Protein AF-A0A1M7N0W4-F1 (afdb_monomer)

Nearest PDB structures (foldseek):
  3rde-assembly1_A  TM=3.382E-01  e=4.937E-01  Sus scrofa
  1s31-assembly1_A  TM=4.747E-01  e=5.126E+00  Homo sapiens
  6cna-assembly1_D  TM=3.857E-01  e=3.798E+00  Rattus norvegicus
  3a5x-assembly1_A  TM=2.057E-01  e=3.172E+00  Salmonella enterica subsp. enterica serovar Typhimurium

Foldseek 3Di:
DDDPPCDPVNVVVVVVVVVVVVVVVVVVVVVVVVVVLCVVQEPDAQDKAFWFFQPDQLPPVCRPVVCPVGDGDDDVNWGKIKHWHHDPADPVCCVVVVPQDWGKMFTWTQDPVRDIDGQKIFTDGDDDDRQPFHAPQWWAWADDPQAIEIEHQDAGPVGMDGDDDPHSVRYDYHYDVDSSNSRNHRITTGDHD

Solvent-accessible surface area (backbone atoms only — not comparable to full-atom values): 10910 Å² total; per-residue (Å²): 137,85,81,79,82,78,46,71,68,57,52,52,52,50,51,52,51,52,51,51,48,52,53,52,52,50,48,52,51,51,49,51,48,52,53,48,53,48,58,76,49,36,85,54,66,58,35,74,41,77,28,27,35,42,90,53,57,61,40,76,86,42,46,72,74,68,38,64,85,44,56,69,27,55,62,97,82,23,44,35,32,40,31,32,56,64,61,99,64,52,73,67,51,41,73,75,67,62,69,73,63,60,47,37,37,33,38,27,32,39,45,96,86,69,46,78,45,50,46,29,40,37,35,35,76,66,72,86,55,96,79,38,67,54,76,76,49,42,38,9,38,36,83,51,98,81,35,36,37,38,27,30,54,60,84,38,80,81,43,74,46,73,31,91,47,101,53,46,94,27,61,41,85,41,84,33,95,45,64,60,60,18,52,38,21,52,23,29,38,70,68,79,125

Radius of gyration: 24.0 Å; Cα contacts (8 Å, |Δi|>4): 344; chains: 1; bounding box: 70×34×68 Å

Secondary structure (DSSP, 8-state):
-------HHHHHHHHHHHHHHHHHHHHHHHHHHHHHHHHHHSPPTT-EEE-EE-SSTT-TTTHHHHSTTPPBPEETTEEEEEEEPPPSS-HHHHHHH-----EEEEEEEE-TTS-EEEEEEEEE----STT---TT--EEEEE-SS-EEEEESS--BTBEEE-SSTTGGGEEEEE-SSHHHHTTSSEEE----

pLDDT: mean 79.03, std 14.13, range [37.09, 96.44]

Sequence (193 aa):
MQITKITVSQAVQFFKKNDLWAKITFTIIFLSYLSLCHSCFNPIEGGTFPIYENNYPGDVYGFRVKNKGAKQCELNGKRIFLERENQNESFWYDFFVDSRAYYVWHLQYQDDDNTRKNILTYRFAPRGGIGAVVQGTGIGIDEQKDSIVIIYNAEPLDGFTIEPSPFSNKIVLQKSALSRNVISAHCAMEWFN

Structure (mmCIF, N/CA/C/O backbone):
data_AF-A0A1M7N0W4-F1
#
_entry.id   AF-A0A1M7N0W4-F1
#
loop_
_atom_site.group_PDB
_atom_site.id
_atom_site.type_symbol
_atom_site.label_atom_id
_atom_site.label_alt_id
_atom_site.label_comp_id
_atom_site.label_asym_id
_atom_site.label_entity_id
_atom_site.label_seq_id
_atom_site.pdbx_PDB_ins_code
_atom_site.Cartn_x
_atom_site.Cartn_y
_atom_site.Cartn_z
_atom_site.occupancy
_atom_site.B_iso_or_equiv
_atom_site.auth_seq_id
_atom_site.auth_comp_id
_atom_site.auth_asym_id
_atom_site.auth_atom_id
_atom_site.pdbx_PDB_model_num
ATOM 1 N N . MET A 1 1 ? 53.131 18.800 -43.740 1.00 41.12 1 MET A N 1
ATOM 2 C CA . MET A 1 1 ? 51.690 18.610 -43.471 1.00 41.12 1 MET A CA 1
ATOM 3 C C . MET A 1 1 ? 51.251 17.339 -44.189 1.00 41.12 1 MET A C 1
ATOM 5 O O . MET A 1 1 ? 51.108 17.350 -45.403 1.00 41.12 1 MET A O 1
ATOM 9 N N . GLN A 1 2 ? 51.201 16.209 -43.482 1.00 37.09 2 GLN A N 1
ATOM 10 C CA . GLN A 1 2 ? 50.871 14.907 -44.071 1.00 37.09 2 GLN A CA 1
ATOM 11 C C . GLN A 1 2 ? 49.348 14.746 -44.057 1.00 37.09 2 GLN A C 1
ATOM 13 O O . GLN A 1 2 ? 48.752 14.611 -42.993 1.00 37.09 2 GLN A O 1
ATOM 18 N N . ILE A 1 3 ? 48.715 14.819 -45.229 1.00 46.78 3 ILE A N 1
ATOM 19 C CA . ILE A 1 3 ? 47.281 14.552 -45.376 1.00 46.78 3 ILE A CA 1
ATOM 20 C C . ILE A 1 3 ? 47.112 13.034 -45.377 1.00 46.78 3 ILE A C 1
ATOM 22 O O . ILE A 1 3 ? 47.470 12.355 -46.341 1.00 46.78 3 ILE A O 1
ATOM 26 N N . THR A 1 4 ? 46.621 12.484 -44.272 1.00 53.84 4 THR A N 1
ATOM 27 C CA . THR A 1 4 ? 46.327 11.057 -44.140 1.00 53.84 4 THR A CA 1
ATOM 28 C C . THR A 1 4 ? 45.180 10.714 -45.095 1.00 53.84 4 THR A C 1
ATOM 30 O O . THR A 1 4 ? 44.045 11.142 -44.892 1.00 53.84 4 THR A O 1
ATOM 33 N N . LYS A 1 5 ? 45.464 9.969 -46.174 1.00 54.56 5 LYS A N 1
ATOM 34 C CA . LYS A 1 5 ? 44.428 9.433 -47.071 1.00 54.56 5 LYS A CA 1
ATOM 35 C C . LYS A 1 5 ? 43.604 8.404 -46.299 1.00 54.56 5 LYS A C 1
ATOM 37 O O . LYS A 1 5 ? 44.029 7.262 -46.143 1.00 54.56 5 LYS A O 1
ATOM 42 N N . ILE A 1 6 ? 42.432 8.817 -45.822 1.00 58.94 6 ILE A N 1
ATOM 43 C CA . ILE A 1 6 ? 41.439 7.907 -45.251 1.00 58.94 6 ILE A CA 1
ATOM 44 C C . ILE A 1 6 ? 40.990 6.978 -46.380 1.00 58.94 6 ILE A C 1
ATOM 46 O O . ILE A 1 6 ? 40.421 7.416 -47.379 1.00 58.94 6 ILE A O 1
ATOM 50 N N . THR A 1 7 ? 41.296 5.692 -46.252 1.00 68.44 7 THR A N 1
ATOM 51 C CA . THR A 1 7 ? 40.843 4.686 -47.218 1.00 68.44 7 THR A CA 1
ATOM 52 C C . THR A 1 7 ? 39.341 4.447 -47.055 1.00 68.44 7 THR A C 1
ATOM 54 O O . THR A 1 7 ? 38.803 4.563 -45.955 1.00 68.44 7 THR A O 1
ATOM 57 N N . VAL A 1 8 ? 38.643 4.079 -48.135 1.00 65.44 8 VAL A N 1
ATOM 58 C CA . VAL A 1 8 ? 37.189 3.804 -48.114 1.00 65.44 8 VAL A CA 1
ATOM 59 C C . VAL A 1 8 ? 36.822 2.793 -47.015 1.00 65.44 8 VAL A C 1
ATOM 61 O O . VAL A 1 8 ? 35.819 2.959 -46.333 1.00 65.44 8 VAL A O 1
ATOM 64 N N . SER A 1 9 ? 37.688 1.805 -46.764 1.00 67.00 9 SER A N 1
ATOM 65 C CA . SER A 1 9 ? 37.567 0.843 -45.658 1.00 67.00 9 SER A CA 1
ATOM 66 C C . SER A 1 9 ? 37.533 1.507 -44.270 1.00 67.00 9 SER A C 1
ATOM 68 O O . SER A 1 9 ? 36.653 1.210 -43.461 1.00 67.00 9 SER A O 1
ATOM 70 N N . GLN A 1 10 ? 38.437 2.457 -44.007 1.00 66.50 10 GLN A N 1
ATOM 71 C CA . GLN A 1 10 ? 38.497 3.198 -42.742 1.00 66.50 10 GLN A CA 1
ATOM 72 C C . GLN A 1 10 ? 37.283 4.116 -42.563 1.00 66.50 10 GLN A C 1
ATOM 74 O O . GLN A 1 10 ? 36.730 4.189 -41.467 1.00 66.50 10 GLN A O 1
ATOM 79 N N . ALA A 1 11 ? 36.821 4.761 -43.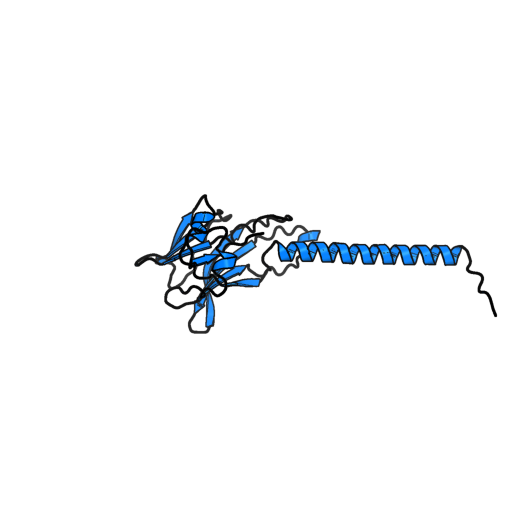639 1.00 60.06 11 ALA A N 1
ATOM 80 C CA . ALA A 1 11 ? 35.595 5.555 -43.616 1.00 60.06 11 ALA A CA 1
ATOM 81 C C . ALA A 1 11 ? 34.366 4.678 -43.312 1.00 60.06 11 ALA A C 1
ATOM 83 O O . ALA A 1 11 ? 33.580 5.006 -42.427 1.00 60.06 11 ALA A O 1
ATOM 84 N N . VAL A 1 12 ? 34.232 3.519 -43.968 1.00 59.94 12 VAL A N 1
ATOM 85 C CA . VAL A 1 12 ? 33.135 2.563 -43.729 1.00 59.94 12 VAL A CA 1
ATOM 86 C C . VAL A 1 12 ? 33.148 2.028 -42.292 1.00 59.94 12 VAL A C 1
ATOM 88 O O . VAL A 1 12 ? 32.091 1.944 -41.668 1.00 59.94 12 VAL A O 1
ATOM 91 N N . GLN A 1 13 ? 34.314 1.691 -41.732 1.00 67.00 13 GLN A N 1
ATOM 92 C CA . GLN A 1 13 ? 34.422 1.275 -40.327 1.00 67.00 13 GLN A CA 1
ATOM 93 C C . GLN A 1 13 ? 34.060 2.403 -39.353 1.00 67.00 13 GLN A C 1
ATOM 95 O O . GLN A 1 13 ? 33.373 2.153 -38.363 1.00 67.00 13 GLN A O 1
ATOM 100 N N . PHE A 1 14 ? 34.466 3.640 -39.645 1.00 65.50 14 PHE A N 1
ATOM 101 C CA . PHE A 1 14 ? 34.112 4.813 -38.848 1.00 65.50 14 PHE A CA 1
ATOM 102 C C . PHE A 1 14 ? 32.600 5.083 -38.860 1.00 65.50 14 PHE A C 1
ATOM 104 O O . PHE A 1 14 ? 32.004 5.240 -37.796 1.00 65.50 14 PHE A O 1
ATOM 111 N N . PHE A 1 15 ? 31.952 5.036 -40.030 1.00 59.50 15 PHE A N 1
ATOM 112 C CA . PHE A 1 15 ? 30.494 5.171 -40.137 1.00 59.50 15 PHE A CA 1
ATOM 113 C C . PHE A 1 15 ? 29.753 4.061 -39.388 1.00 59.50 15 PHE A C 1
ATOM 115 O O . PHE A 1 15 ? 28.823 4.357 -38.645 1.00 59.50 15 PHE A O 1
ATOM 122 N N . LYS A 1 16 ? 30.199 2.801 -39.498 1.00 73.56 16 LYS A N 1
ATOM 123 C CA . LYS A 1 16 ? 29.622 1.679 -38.736 1.00 73.56 16 LYS A CA 1
ATOM 124 C C . LYS A 1 16 ? 29.781 1.851 -37.225 1.00 73.56 16 LYS A C 1
ATOM 126 O O . LYS A 1 16 ? 28.860 1.538 -36.480 1.00 73.56 16 LYS A O 1
ATOM 131 N N . LYS A 1 17 ? 30.932 2.353 -36.765 1.00 76.75 17 LYS A N 1
ATOM 132 C CA . LYS A 1 17 ? 31.178 2.619 -35.342 1.00 76.75 17 LYS A CA 1
ATOM 133 C C . LYS A 1 17 ? 30.280 3.745 -34.827 1.00 76.75 17 LYS A C 1
ATOM 135 O O . LYS A 1 17 ? 29.697 3.598 -33.760 1.00 76.75 17 LYS A O 1
ATOM 140 N N . ASN A 1 18 ? 30.129 4.830 -35.585 1.00 78.00 18 ASN A N 1
ATOM 141 C CA . ASN A 1 18 ? 29.254 5.942 -35.207 1.00 78.00 18 ASN A CA 1
ATOM 142 C C . ASN A 1 18 ? 27.771 5.549 -35.230 1.00 78.00 18 ASN A C 1
ATOM 144 O O . ASN A 1 18 ? 27.039 5.937 -34.328 1.00 78.00 18 ASN A O 1
ATOM 148 N N . ASP A 1 19 ? 27.346 4.741 -36.204 1.00 84.00 19 ASP A N 1
ATOM 149 C CA . ASP A 1 19 ? 25.994 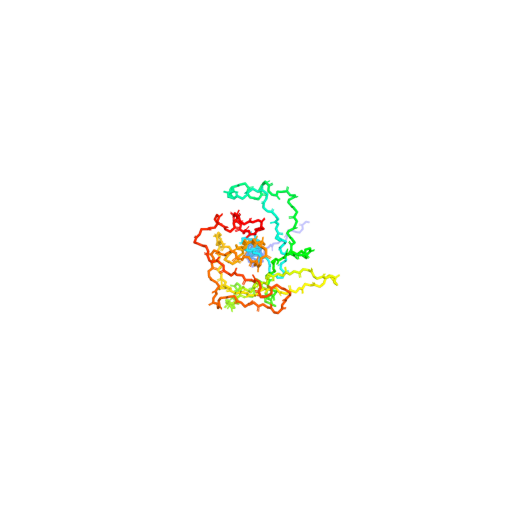4.169 -36.262 1.00 84.00 19 ASP A CA 1
ATOM 150 C C . ASP A 1 19 ? 25.719 3.237 -35.069 1.00 84.00 19 ASP A C 1
ATOM 152 O O . ASP A 1 19 ? 24.671 3.333 -34.433 1.00 84.00 19 ASP A O 1
ATOM 156 N N . LEU A 1 20 ? 26.686 2.391 -34.690 1.00 82.81 20 LEU A N 1
ATOM 157 C CA . LEU A 1 20 ? 26.585 1.553 -33.493 1.00 82.81 20 LEU A CA 1
ATOM 158 C C . LEU A 1 20 ? 26.436 2.399 -32.220 1.00 82.81 20 LEU A C 1
ATOM 160 O O . LEU A 1 20 ? 25.551 2.126 -31.412 1.00 82.81 20 LEU A O 1
ATOM 164 N N . TRP A 1 21 ? 27.258 3.438 -32.049 1.00 85.44 21 TRP A N 1
ATOM 165 C CA . TRP A 1 21 ? 27.147 4.339 -30.898 1.00 85.44 21 TRP A CA 1
ATOM 166 C C . TRP A 1 21 ? 25.822 5.096 -30.883 1.00 85.44 21 TRP A 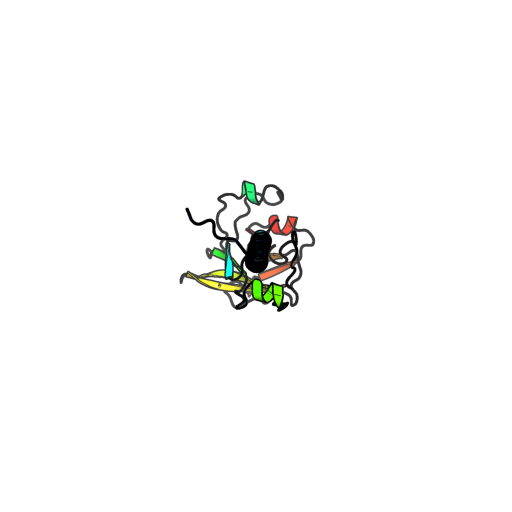C 1
ATOM 168 O O . TRP A 1 21 ? 25.188 5.154 -29.836 1.00 85.44 21 TRP A O 1
ATOM 178 N N . ALA A 1 22 ? 25.357 5.598 -32.028 1.00 86.44 22 ALA A N 1
ATOM 179 C CA . ALA A 1 22 ? 24.059 6.259 -32.132 1.00 86.44 22 ALA A CA 1
ATOM 180 C C . ALA A 1 22 ? 22.909 5.321 -31.726 1.00 86.44 22 ALA A C 1
ATOM 182 O O . ALA A 1 22 ? 22.034 5.719 -30.957 1.00 86.44 22 ALA A O 1
ATOM 183 N N . LYS A 1 23 ? 22.943 4.057 -32.167 1.00 89.12 23 LYS A N 1
ATOM 184 C CA . LYS A 1 23 ? 21.966 3.028 -31.776 1.00 89.12 23 LYS A CA 1
ATOM 185 C C . LYS A 1 23 ? 22.015 2.716 -30.285 1.00 89.12 23 LYS A C 1
ATOM 187 O O . LYS A 1 23 ? 20.962 2.643 -29.653 1.00 89.12 23 LYS A O 1
ATOM 192 N N . ILE A 1 24 ? 23.209 2.568 -29.710 1.00 89.88 24 ILE A N 1
ATOM 193 C CA . ILE A 1 24 ? 23.385 2.348 -28.267 1.00 89.88 24 ILE A CA 1
ATOM 194 C C . ILE A 1 24 ? 22.828 3.539 -27.483 1.00 89.88 24 ILE A C 1
ATOM 196 O O . ILE A 1 24 ? 22.021 3.346 -26.579 1.00 89.88 24 ILE A O 1
ATOM 200 N N . THR A 1 25 ? 23.192 4.769 -27.851 1.00 90.81 25 THR A N 1
ATOM 201 C CA . THR A 1 25 ? 22.706 5.985 -27.186 1.00 90.81 25 THR A CA 1
ATOM 202 C C . THR A 1 25 ? 21.190 6.108 -27.279 1.00 90.81 25 THR A C 1
ATOM 204 O O . THR A 1 25 ? 20.543 6.343 -26.261 1.00 90.81 25 THR A O 1
ATOM 207 N N . PHE A 1 26 ? 20.604 5.894 -28.460 1.00 92.19 26 PHE A N 1
ATOM 208 C CA . PHE A 1 26 ? 19.152 5.911 -28.629 1.00 92.19 26 PHE A CA 1
ATOM 209 C C . PHE A 1 26 ? 18.471 4.853 -27.756 1.00 92.19 26 PHE A C 1
ATOM 211 O O . PHE A 1 26 ? 17.488 5.151 -27.084 1.00 92.19 26 PHE A O 1
ATOM 218 N N . THR A 1 27 ? 19.034 3.644 -27.704 1.00 88.75 27 THR A N 1
ATOM 219 C CA . THR A 1 27 ? 18.523 2.557 -26.860 1.00 88.75 27 THR A CA 1
ATOM 220 C C . THR A 1 27 ? 18.572 2.942 -25.383 1.00 88.75 27 THR A C 1
ATOM 222 O O . THR A 1 27 ? 17.572 2.803 -24.691 1.00 88.75 27 THR A O 1
ATOM 225 N N . ILE A 1 28 ? 19.687 3.496 -24.896 1.00 89.62 28 ILE A N 1
ATOM 226 C CA . ILE A 1 28 ? 19.818 3.942 -23.500 1.00 89.62 28 ILE A CA 1
ATOM 227 C C . ILE A 1 28 ? 18.803 5.039 -23.171 1.00 89.62 28 ILE A C 1
ATOM 229 O O . ILE A 1 28 ? 18.177 4.977 -22.115 1.00 89.62 28 ILE A O 1
ATOM 233 N N . ILE A 1 29 ? 18.615 6.023 -24.056 1.00 90.44 29 ILE A N 1
ATOM 234 C CA . ILE A 1 29 ? 17.642 7.108 -23.856 1.00 90.44 29 ILE A CA 1
ATOM 235 C C . ILE A 1 29 ? 16.223 6.541 -23.815 1.00 90.44 29 ILE A C 1
ATOM 237 O O . ILE A 1 29 ? 15.458 6.870 -22.913 1.00 90.44 29 ILE A O 1
ATOM 241 N N . PHE A 1 30 ? 15.883 5.666 -24.760 1.00 87.56 30 PHE A N 1
ATOM 242 C CA . PHE A 1 30 ? 14.566 5.047 -24.837 1.00 87.56 30 PHE A CA 1
ATOM 243 C C . PHE A 1 30 ? 14.268 4.179 -23.609 1.00 87.56 30 PHE A C 1
ATOM 245 O O . PHE A 1 30 ? 13.210 4.313 -23.002 1.00 87.56 30 PHE A O 1
ATOM 252 N N . LEU A 1 31 ? 15.219 3.346 -23.186 1.00 86.06 31 LEU A N 1
ATOM 253 C CA . LEU A 1 31 ? 15.093 2.545 -21.971 1.00 86.06 31 LEU A CA 1
ATOM 254 C C . LEU A 1 31 ? 14.988 3.452 -20.728 1.00 86.06 31 LEU A C 1
ATOM 256 O O . LEU A 1 31 ? 14.072 3.308 -19.923 1.00 86.06 31 LEU A O 1
ATOM 260 N N . SER A 1 32 ? 15.840 4.467 -20.596 1.00 84.31 32 SER A N 1
ATOM 261 C CA . SER A 1 32 ? 15.735 5.437 -19.494 1.00 84.31 32 SER A CA 1
ATOM 262 C C . SER A 1 32 ? 14.362 6.117 -19.449 1.00 84.31 32 SER A C 1
ATOM 264 O O . SER A 1 32 ? 13.789 6.270 -18.374 1.00 84.31 32 SER A O 1
ATOM 266 N N . TYR A 1 33 ? 13.803 6.466 -20.611 1.00 84.50 33 TYR A N 1
ATOM 267 C CA . TYR A 1 33 ? 12.458 7.025 -20.726 1.00 84.50 33 TYR A CA 1
ATOM 268 C C . TYR A 1 33 ? 11.376 6.035 -20.277 1.00 84.50 33 TYR A C 1
ATOM 270 O O . TYR A 1 33 ? 10.503 6.411 -19.500 1.00 84.50 33 TYR A O 1
ATOM 278 N N . LEU A 1 34 ? 11.450 4.768 -20.695 1.00 78.81 34 LEU A N 1
ATOM 279 C CA . LEU A 1 34 ? 10.502 3.735 -20.262 1.00 78.81 34 LEU A CA 1
ATOM 280 C C . LEU A 1 34 ? 10.540 3.506 -18.747 1.00 78.81 34 LEU A C 1
ATOM 282 O O . LEU A 1 34 ? 9.485 3.428 -18.119 1.00 78.81 34 LEU A O 1
ATOM 286 N N . SER A 1 35 ? 11.737 3.450 -18.158 1.00 75.69 35 SER A N 1
ATOM 287 C CA . SER A 1 35 ? 11.915 3.332 -16.706 1.00 75.69 35 SER A CA 1
ATOM 288 C C . SER A 1 35 ? 11.341 4.547 -15.970 1.00 75.69 35 SER A C 1
ATOM 290 O O . SER A 1 35 ? 10.588 4.399 -15.005 1.00 75.69 35 SER A O 1
ATOM 292 N N . LEU A 1 36 ? 11.602 5.757 -16.481 1.00 76.00 36 LEU A N 1
ATOM 293 C CA . LEU A 1 36 ? 11.037 6.985 -15.929 1.00 76.00 36 LEU A CA 1
ATOM 294 C C . LEU A 1 36 ? 9.505 6.963 -15.979 1.00 76.00 36 LEU A C 1
ATOM 296 O O . LEU A 1 36 ? 8.868 7.160 -14.947 1.00 76.00 36 LEU A O 1
ATOM 300 N N . CYS A 1 37 ? 8.908 6.657 -17.134 1.00 72.62 37 CYS A N 1
ATOM 301 C CA . CYS A 1 37 ? 7.460 6.513 -17.262 1.00 72.62 37 CYS A CA 1
ATOM 302 C C . CYS A 1 37 ? 6.913 5.486 -16.266 1.00 72.62 37 CYS A C 1
ATOM 304 O O . CYS A 1 37 ? 5.946 5.775 -15.569 1.00 72.62 37 CYS A O 1
ATOM 306 N N . HIS A 1 38 ? 7.545 4.319 -16.136 1.00 70.00 38 HIS A N 1
ATOM 307 C CA . HIS A 1 38 ? 7.104 3.313 -15.177 1.00 70.00 38 HIS A CA 1
ATOM 308 C C . HIS A 1 38 ? 7.098 3.847 -13.736 1.00 70.00 38 HIS A C 1
ATOM 310 O O . HIS A 1 38 ? 6.091 3.695 -13.051 1.00 70.00 38 HIS A O 1
ATOM 316 N N . SER A 1 39 ? 8.166 4.527 -13.306 1.00 65.38 39 SER A N 1
ATOM 317 C CA . SER A 1 39 ? 8.280 5.096 -11.953 1.00 65.38 39 SER A CA 1
ATOM 318 C C . SER A 1 39 ? 7.324 6.263 -11.671 1.00 65.38 39 SER A C 1
ATOM 320 O O . SER A 1 39 ? 6.918 6.464 -10.530 1.00 65.38 39 SER A O 1
ATOM 322 N N . CYS A 1 40 ? 6.944 7.037 -12.692 1.00 65.88 40 CYS A N 1
ATOM 323 C CA . CYS A 1 40 ? 5.984 8.131 -12.540 1.00 65.88 40 CYS A CA 1
ATOM 324 C C . CYS A 1 40 ? 4.538 7.635 -12.420 1.00 65.88 40 CYS A C 1
ATOM 326 O O . CYS A 1 40 ? 3.739 8.269 -11.735 1.00 65.88 40 CYS A O 1
ATOM 328 N N . PHE A 1 41 ? 4.204 6.528 -13.087 1.00 62.56 41 PHE A N 1
ATOM 329 C CA . PHE A 1 41 ? 2.832 6.019 -13.171 1.00 62.56 41 PHE A CA 1
ATOM 330 C C . PHE A 1 41 ? 2.566 4.812 -12.264 1.00 62.56 41 PHE A C 1
ATOM 332 O O . PHE A 1 41 ? 1.413 4.424 -12.109 1.00 62.56 41 PHE A O 1
ATOM 339 N N . ASN A 1 42 ? 3.597 4.230 -11.641 1.00 64.88 42 ASN A N 1
ATOM 340 C CA . ASN A 1 42 ? 3.456 3.138 -10.681 1.00 64.88 42 ASN A CA 1
ATOM 341 C C . ASN A 1 42 ? 4.195 3.441 -9.372 1.00 64.88 42 ASN A C 1
ATOM 343 O O . ASN A 1 42 ? 5.257 4.060 -9.387 1.00 64.88 42 ASN A O 1
ATOM 347 N N . PRO A 1 43 ? 3.681 2.975 -8.225 1.00 67.94 43 PRO A N 1
ATOM 348 C CA . PRO A 1 43 ? 4.353 3.127 -6.949 1.00 67.94 43 PRO A CA 1
ATOM 349 C C . PRO A 1 43 ? 5.574 2.221 -6.943 1.00 67.94 43 PRO A C 1
ATOM 351 O O . PRO A 1 43 ? 5.507 1.070 -7.378 1.00 67.94 43 PRO A O 1
ATOM 354 N N . ILE A 1 44 ? 6.680 2.744 -6.438 1.00 68.81 44 ILE A N 1
ATOM 355 C CA . ILE A 1 44 ? 7.956 2.035 -6.400 1.00 68.81 44 ILE A CA 1
ATOM 356 C C . ILE A 1 44 ? 7.856 0.861 -5.413 1.00 68.81 44 ILE A C 1
ATOM 358 O O . ILE A 1 44 ? 7.245 0.984 -4.351 1.00 68.81 44 ILE A O 1
ATOM 362 N N . GLU A 1 45 ? 8.440 -0.276 -5.774 1.00 70.50 45 GLU A N 1
ATOM 363 C CA . GLU A 1 45 ? 8.598 -1.438 -4.890 1.00 70.50 45 GLU A CA 1
ATOM 364 C C . GLU A 1 45 ? 9.425 -1.107 -3.652 1.00 70.50 45 GLU A C 1
ATOM 366 O O . GLU A 1 45 ? 10.354 -0.300 -3.709 1.00 70.50 45 GLU A O 1
ATOM 371 N N . GLY A 1 46 ? 9.045 -1.676 -2.506 1.00 72.94 46 GLY A N 1
ATOM 372 C CA . GLY A 1 46 ? 9.580 -1.270 -1.202 1.00 72.94 46 GLY A CA 1
ATOM 373 C C . GLY A 1 46 ? 9.206 0.166 -0.811 1.00 72.94 46 GLY A C 1
ATOM 374 O O . GLY A 1 46 ? 9.677 0.690 0.200 1.00 72.94 46 GLY A O 1
ATOM 375 N N . GLY A 1 47 ? 8.374 0.838 -1.613 1.00 76.31 47 GLY A N 1
ATOM 376 C CA . GLY A 1 47 ? 7.871 2.169 -1.338 1.00 76.31 47 GLY A CA 1
ATOM 377 C C . GLY A 1 47 ? 6.898 2.139 -0.170 1.00 76.31 47 GLY A C 1
ATOM 378 O O . GLY A 1 47 ? 5.953 1.352 -0.142 1.00 76.31 47 GLY A O 1
ATOM 379 N N . THR A 1 48 ? 7.118 3.036 0.788 1.00 82.06 48 THR A N 1
ATOM 380 C CA . THR A 1 48 ? 6.181 3.282 1.883 1.00 82.06 48 THR A CA 1
ATOM 381 C C . THR A 1 48 ? 5.470 4.603 1.669 1.00 82.06 48 THR A C 1
ATOM 383 O O . THR A 1 48 ? 6.103 5.641 1.469 1.00 82.06 48 THR A O 1
ATOM 386 N N . PHE A 1 49 ? 4.153 4.574 1.797 1.00 86.62 49 PHE A N 1
ATOM 387 C CA . PHE A 1 49 ? 3.282 5.706 1.560 1.00 86.62 49 PHE A CA 1
ATOM 388 C C . PHE A 1 49 ? 2.472 5.996 2.827 1.00 86.62 49 PHE A C 1
ATOM 390 O O . PHE A 1 49 ? 1.654 5.173 3.238 1.00 86.62 49 PHE A O 1
ATOM 397 N N . PRO A 1 50 ? 2.706 7.133 3.500 1.00 87.25 50 PRO A N 1
ATOM 398 C CA . PRO A 1 50 ? 1.887 7.535 4.635 1.00 87.25 50 PRO A CA 1
ATOM 399 C C . PRO A 1 50 ? 0.426 7.734 4.214 1.00 87.25 50 PRO A C 1
ATOM 401 O O . PRO A 1 50 ? 0.158 8.304 3.155 1.00 87.25 50 PRO A O 1
ATOM 404 N N . ILE A 1 51 ? -0.510 7.306 5.062 1.00 88.56 51 ILE A N 1
ATOM 405 C CA . ILE A 1 51 ? -1.937 7.599 4.888 1.00 88.56 51 ILE A CA 1
ATOM 406 C C . ILE A 1 51 ? -2.253 8.868 5.672 1.00 88.56 51 ILE A C 1
ATOM 408 O O . ILE A 1 51 ? -1.869 8.986 6.836 1.00 88.56 51 ILE A O 1
ATOM 412 N N . TYR A 1 52 ? -2.927 9.824 5.042 1.00 87.31 52 TYR A N 1
ATOM 413 C CA . TYR A 1 52 ? -3.174 11.141 5.623 1.00 87.31 52 TYR A CA 1
ATOM 414 C C . TYR A 1 52 ? -4.640 11.336 5.991 1.00 87.31 52 TYR A C 1
ATOM 416 O O . TYR A 1 52 ? -5.536 10.758 5.369 1.00 87.31 52 TYR A O 1
ATOM 424 N N . GLU A 1 53 ? -4.858 12.188 6.991 1.00 88.25 53 GLU A N 1
ATOM 425 C CA . GLU A 1 53 ? -6.181 12.685 7.339 1.00 88.25 53 GLU A CA 1
ATOM 426 C C . GLU A 1 53 ? -6.750 13.474 6.163 1.00 88.25 53 GLU A C 1
ATOM 428 O O . GLU A 1 53 ? -6.070 14.251 5.484 1.00 88.25 53 GLU A O 1
ATOM 433 N N . ASN A 1 54 ? -8.030 13.264 5.925 1.00 82.81 54 ASN A N 1
ATOM 434 C CA . ASN A 1 54 ? -8.774 13.903 4.878 1.00 82.81 54 ASN A CA 1
ATOM 435 C C . ASN A 1 54 ? -9.600 15.043 5.461 1.00 82.81 54 ASN A C 1
ATOM 437 O O . ASN A 1 54 ? -10.714 14.857 5.950 1.00 82.81 54 ASN A O 1
ATOM 441 N N . ASN A 1 55 ? -9.059 16.251 5.361 1.00 73.56 55 ASN A N 1
ATOM 442 C CA . ASN A 1 55 ? -9.707 17.442 5.899 1.00 73.56 55 ASN A CA 1
ATOM 443 C C . ASN A 1 55 ? -10.879 17.934 5.028 1.00 73.56 55 ASN A C 1
ATOM 445 O O . ASN A 1 55 ? -11.578 18.869 5.414 1.00 73.56 55 ASN A O 1
ATOM 449 N N . TYR A 1 56 ? -11.095 17.322 3.856 1.00 73.56 56 TYR A N 1
ATOM 450 C CA . TYR A 1 56 ? -12.105 17.727 2.875 1.00 73.56 56 TYR A CA 1
ATOM 451 C C . TYR A 1 56 ? -12.820 16.506 2.263 1.00 73.56 56 TYR A C 1
ATOM 453 O O . TYR A 1 56 ? -12.684 16.245 1.062 1.00 73.56 56 TYR A O 1
ATOM 461 N N . PRO A 1 57 ? -13.587 15.741 3.064 1.00 67.94 57 PRO A N 1
ATOM 462 C CA . PRO A 1 57 ? -14.250 14.530 2.592 1.00 67.94 57 PRO A CA 1
ATOM 463 C C . PRO A 1 57 ? -15.222 14.832 1.443 1.00 67.94 57 PRO A C 1
ATOM 465 O O . PRO A 1 57 ? -16.063 15.727 1.531 1.00 67.94 57 PRO A O 1
ATOM 468 N N . GLY A 1 58 ? -15.103 14.073 0.349 1.00 60.25 58 GLY A N 1
ATOM 469 C CA . GLY A 1 58 ? -15.968 14.189 -0.832 1.00 60.25 58 GLY A CA 1
ATOM 470 C C . GLY A 1 58 ? -15.499 15.177 -1.910 1.00 60.25 58 GLY A C 1
ATOM 471 O O . GLY A 1 58 ? -16.096 15.205 -2.988 1.00 60.25 58 GLY A O 1
ATOM 472 N N . ASP A 1 59 ? -14.422 15.940 -1.683 1.00 65.31 59 ASP A N 1
ATOM 473 C CA . ASP A 1 59 ? -13.815 16.800 -2.708 1.00 65.31 59 ASP A CA 1
ATOM 474 C C . ASP A 1 59 ? -12.692 16.072 -3.469 1.00 65.31 59 ASP A C 1
ATOM 476 O O . ASP A 1 59 ? -11.507 16.158 -3.136 1.00 65.31 59 ASP A O 1
ATOM 480 N N . VAL A 1 60 ? -13.088 15.364 -4.531 1.00 59.31 60 VAL A N 1
ATOM 481 C CA . VAL A 1 60 ? -12.203 14.532 -5.369 1.00 59.31 60 VAL A CA 1
ATOM 482 C C . VAL A 1 60 ? -11.072 15.323 -6.021 1.00 59.31 60 VAL A C 1
ATOM 484 O O . VAL A 1 60 ? -9.941 14.851 -6.089 1.00 59.31 60 VAL A O 1
ATOM 487 N N . TYR A 1 61 ? -11.357 16.543 -6.474 1.00 57.38 61 TYR A N 1
ATOM 488 C CA . TYR A 1 61 ? -10.373 17.389 -7.154 1.00 57.38 61 TYR A CA 1
ATOM 489 C C . TYR A 1 61 ? -9.492 18.153 -6.160 1.00 57.38 61 TYR A C 1
ATOM 491 O O . TYR A 1 61 ? -8.357 18.518 -6.473 1.00 57.38 61 TYR A O 1
ATOM 499 N N . GLY A 1 62 ? -10.003 18.381 -4.949 1.00 56.03 62 GLY A N 1
ATOM 500 C CA . GLY A 1 62 ? -9.300 19.042 -3.864 1.00 56.03 62 GLY A CA 1
ATOM 501 C C . GLY A 1 62 ? -8.387 18.131 -3.053 1.00 56.03 62 GLY A C 1
ATOM 502 O O . GLY A 1 62 ? -7.444 18.655 -2.472 1.00 56.03 62 GLY A O 1
ATOM 503 N N . PHE A 1 63 ? -8.604 16.811 -3.023 1.00 62.00 63 PHE A N 1
ATOM 504 C CA . PHE A 1 63 ? -7.929 15.902 -2.086 1.00 62.00 63 PHE A CA 1
ATOM 505 C C . PHE A 1 63 ? -6.411 16.137 -1.991 1.00 62.00 63 PHE A C 1
ATOM 507 O O . PHE A 1 63 ? -5.901 16.435 -0.917 1.00 62.00 63 PHE A O 1
ATOM 514 N N . ARG A 1 64 ? -5.675 16.123 -3.110 1.00 60.97 64 ARG A N 1
ATOM 515 C CA . ARG A 1 64 ? -4.205 16.272 -3.091 1.00 60.97 64 ARG A CA 1
ATOM 516 C C . ARG A 1 64 ? -3.732 17.710 -2.851 1.00 60.97 64 ARG A C 1
ATOM 518 O O . ARG A 1 64 ? -2.741 17.9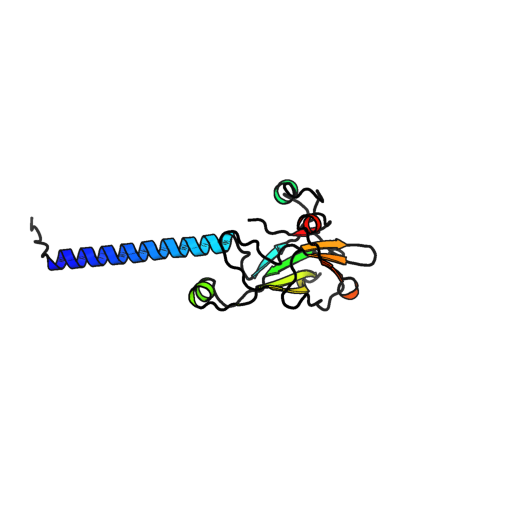34 -2.162 1.00 60.97 64 ARG A O 1
ATOM 525 N N . VAL A 1 65 ? -4.417 18.686 -3.446 1.00 63.97 65 VAL A N 1
ATOM 526 C CA . VAL A 1 65 ? -4.019 20.104 -3.391 1.00 63.97 65 VAL A CA 1
ATOM 527 C C . VAL A 1 65 ? -4.371 20.719 -2.034 1.00 63.97 65 VAL A C 1
ATOM 529 O O . VAL A 1 65 ? -3.604 21.521 -1.505 1.00 63.97 65 VAL A O 1
ATOM 532 N N . LYS A 1 66 ? -5.506 20.316 -1.455 1.00 61.22 66 LYS A N 1
ATOM 533 C CA . LYS A 1 66 ? -6.052 20.837 -0.198 1.00 61.22 66 LYS A CA 1
ATOM 534 C C . LYS A 1 66 ? -5.606 20.050 1.035 1.00 61.22 66 LYS A C 1
ATOM 536 O O . LYS A 1 66 ? -5.500 20.663 2.089 1.00 61.22 66 LYS A O 1
ATOM 541 N N . ASN A 1 67 ? -5.251 18.762 0.919 1.00 65.25 67 ASN A N 1
ATOM 542 C CA . ASN A 1 67 ? -4.584 18.024 2.009 1.00 65.25 67 ASN A CA 1
ATOM 543 C C . ASN A 1 67 ? -3.060 18.230 2.030 1.00 65.25 67 ASN A C 1
ATOM 545 O O . ASN A 1 67 ? -2.327 17.474 2.669 1.00 65.25 67 ASN A O 1
ATOM 549 N N . LYS A 1 68 ? -2.543 19.269 1.362 1.00 67.06 68 LYS A N 1
ATOM 550 C CA . LYS A 1 68 ? -1.132 19.636 1.487 1.00 67.06 68 LYS A CA 1
ATOM 551 C C . LYS A 1 68 ? -0.850 20.063 2.932 1.00 67.06 68 LYS A C 1
ATOM 553 O O . LYS A 1 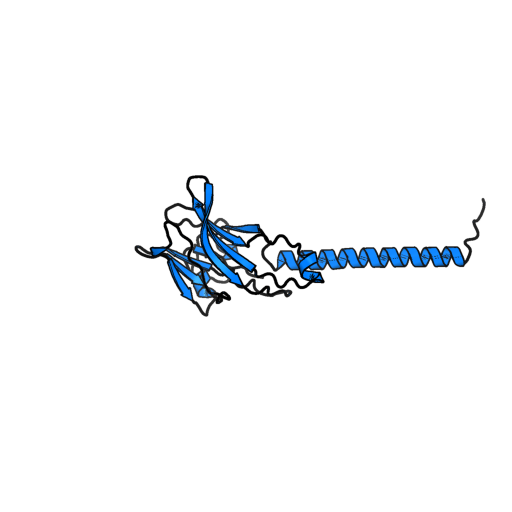68 ? -1.356 21.083 3.386 1.00 67.06 68 LYS A O 1
ATOM 558 N N . GLY A 1 69 ? -0.033 19.280 3.637 1.00 69.12 69 GLY A N 1
ATOM 559 C CA . GLY A 1 69 ? 0.247 19.485 5.063 1.00 69.12 69 GLY A CA 1
ATOM 560 C C . GLY A 1 69 ? -0.765 18.830 6.009 1.00 69.12 69 GLY A C 1
ATOM 561 O O . GLY A 1 69 ? -0.742 19.134 7.198 1.00 69.12 69 GLY A O 1
ATOM 562 N N . ALA A 1 70 ? -1.636 17.947 5.508 1.00 79.88 70 ALA A N 1
ATOM 563 C CA . ALA A 1 70 ? -2.494 17.137 6.363 1.00 79.88 70 ALA A CA 1
ATOM 564 C C . ALA A 1 70 ? -1.664 16.280 7.327 1.00 79.88 70 ALA A C 1
ATOM 566 O O . ALA A 1 70 ? -0.562 15.822 7.000 1.00 79.88 70 ALA A O 1
ATOM 567 N N . LYS A 1 71 ? -2.208 16.068 8.528 1.00 87.44 71 LYS A N 1
ATOM 568 C CA . LYS A 1 71 ? -1.593 15.194 9.519 1.00 87.44 71 LYS A CA 1
ATOM 569 C C . LYS A 1 71 ? -1.630 13.757 8.997 1.00 87.44 71 LYS A C 1
ATOM 571 O O . LYS A 1 71 ? -2.569 13.348 8.315 1.00 87.44 71 LYS A O 1
ATOM 576 N N . GLN A 1 72 ? -0.578 12.998 9.284 1.00 89.38 72 GLN A N 1
ATOM 577 C CA . GLN A 1 72 ? -0.606 11.563 9.039 1.00 89.38 72 GLN A CA 1
ATOM 578 C C . GLN A 1 72 ? -1.646 10.916 9.957 1.00 89.38 72 GLN A C 1
ATOM 580 O O . GLN A 1 72 ? -1.689 11.223 11.148 1.00 89.38 72 GLN A O 1
ATOM 585 N N . CYS A 1 73 ? -2.446 10.012 9.401 1.00 91.25 73 CYS A N 1
ATOM 586 C CA . CYS A 1 73 ? -3.444 9.280 10.155 1.00 91.25 73 CYS A CA 1
ATOM 587 C C . CYS A 1 73 ? -2.827 8.349 11.188 1.00 91.25 73 CYS A C 1
ATOM 589 O O . CYS A 1 73 ? -1.776 7.733 10.974 1.00 91.25 73 CYS A O 1
ATOM 591 N N . GLU A 1 74 ? -3.547 8.219 12.294 1.00 93.06 74 GLU A N 1
ATOM 592 C CA . GLU A 1 74 ? -3.197 7.387 13.432 1.00 93.06 74 GLU A CA 1
ATOM 593 C C . GLU A 1 74 ? -4.419 6.547 13.828 1.00 93.06 74 GLU A C 1
ATOM 595 O O . GLU A 1 74 ? -5.521 7.077 13.915 1.00 93.06 74 GLU A O 1
ATOM 600 N N . LEU A 1 75 ? -4.226 5.253 14.091 1.00 91.06 75 LEU A N 1
ATOM 601 C CA . LEU A 1 75 ? -5.222 4.387 14.737 1.00 91.06 75 LEU A CA 1
ATOM 602 C C . LEU A 1 75 ? -4.763 4.118 16.161 1.00 91.06 75 LEU A C 1
ATOM 604 O O . LEU A 1 75 ? -3.676 3.573 16.361 1.00 91.06 75 LEU A O 1
ATOM 608 N N . ASN A 1 76 ? -5.560 4.505 17.159 1.00 88.62 76 ASN A N 1
ATOM 609 C CA . ASN A 1 76 ? -5.148 4.468 18.570 1.00 88.62 76 ASN A CA 1
ATOM 610 C C . ASN A 1 76 ? -3.742 5.072 18.802 1.00 88.62 76 ASN A C 1
ATOM 612 O O . ASN A 1 76 ? -2.920 4.500 19.517 1.00 88.62 76 ASN A O 1
ATOM 616 N N . GLY A 1 77 ? -3.440 6.201 18.149 1.00 89.00 77 GLY A N 1
ATOM 617 C CA . GLY A 1 77 ? -2.141 6.884 18.242 1.00 89.00 77 GLY A CA 1
ATOM 618 C C . GLY A 1 77 ? -1.000 6.254 17.430 1.00 89.00 77 GLY A C 1
ATOM 619 O O . GLY A 1 77 ? 0.110 6.781 17.442 1.00 89.00 77 GLY A O 1
ATOM 620 N N . LYS A 1 78 ? -1.244 5.156 16.700 1.00 93.25 78 LYS A N 1
ATOM 621 C CA . LYS A 1 78 ? -0.238 4.472 15.873 1.00 93.25 78 LYS A CA 1
ATOM 622 C C . LYS A 1 78 ? -0.353 4.904 14.418 1.00 93.25 78 LYS A C 1
ATOM 624 O O . LYS A 1 78 ? -1.399 4.730 13.796 1.00 93.25 78 LYS A O 1
ATOM 629 N N . ARG A 1 79 ? 0.727 5.463 13.869 1.00 94.62 79 ARG A N 1
ATOM 630 C CA . 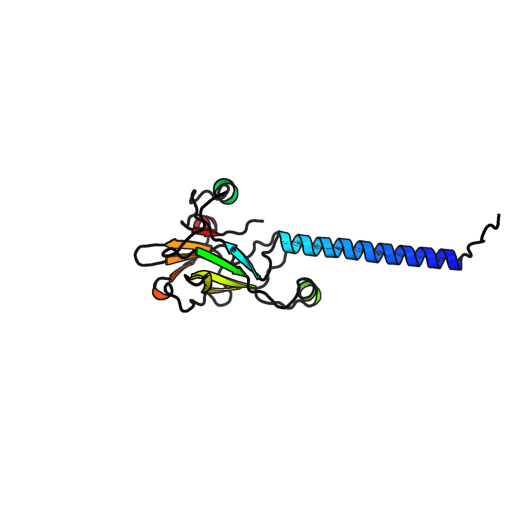ARG A 1 79 ? 0.768 5.995 12.496 1.00 94.62 79 ARG A CA 1
ATOM 631 C C . ARG A 1 79 ? 0.553 4.902 11.463 1.00 94.62 79 ARG A C 1
ATOM 633 O O . ARG A 1 79 ? 1.159 3.840 11.580 1.00 94.62 79 ARG A O 1
ATOM 640 N N . ILE A 1 80 ? -0.242 5.192 10.437 1.00 94.31 80 ILE A N 1
ATOM 641 C CA . ILE A 1 80 ? -0.613 4.219 9.404 1.00 94.31 80 ILE A CA 1
ATOM 642 C C . ILE A 1 80 ? 0.140 4.481 8.101 1.00 94.31 80 ILE A C 1
ATOM 644 O O . ILE A 1 80 ? 0.338 5.631 7.688 1.00 94.31 80 ILE A O 1
ATOM 648 N N . PHE A 1 81 ? 0.521 3.400 7.433 1.00 92.69 81 PHE A N 1
ATOM 649 C CA . PHE A 1 81 ? 1.234 3.407 6.166 1.00 92.69 81 PHE A CA 1
ATOM 650 C C . PHE A 1 81 ? 0.662 2.351 5.233 1.00 92.69 81 PHE A C 1
ATOM 652 O O . PHE A 1 81 ? 0.157 1.324 5.678 1.00 92.69 81 PHE A O 1
ATOM 659 N N . LEU A 1 82 ? 0.807 2.585 3.939 1.00 91.75 82 LEU A N 1
ATOM 660 C CA . LEU A 1 82 ? 0.654 1.570 2.919 1.00 91.75 82 LEU A CA 1
ATOM 661 C C . LEU A 1 82 ? 2.028 1.278 2.314 1.00 91.75 82 LEU A C 1
ATOM 663 O O . LEU A 1 82 ? 2.722 2.196 1.882 1.00 91.75 82 LEU A O 1
ATOM 667 N N . GLU A 1 83 ? 2.431 0.018 2.284 1.00 91.00 83 GLU A N 1
ATOM 668 C CA . GLU A 1 83 ? 3.695 -0.422 1.697 1.00 91.00 83 GLU A CA 1
ATOM 669 C C . GLU A 1 83 ? 3.432 -1.347 0.510 1.00 91.00 83 GLU A C 1
ATOM 671 O O . GLU A 1 83 ? 2.604 -2.253 0.610 1.00 91.00 83 GLU A O 1
ATOM 676 N N . ARG A 1 84 ? 4.149 -1.137 -0.601 1.00 86.44 84 ARG A N 1
ATOM 677 C CA . ARG A 1 84 ? 4.267 -2.140 -1.668 1.00 86.44 84 ARG A CA 1
ATOM 678 C C . ARG A 1 84 ? 5.455 -3.037 -1.343 1.00 86.44 84 ARG A C 1
ATOM 680 O O . ARG A 1 84 ? 6.566 -2.521 -1.228 1.00 86.44 84 ARG A O 1
ATOM 687 N N . GLU A 1 85 ? 5.231 -4.346 -1.238 1.00 86.69 85 GLU A N 1
ATOM 688 C CA . GLU A 1 85 ? 6.294 -5.321 -0.974 1.00 86.69 85 GLU A CA 1
ATOM 689 C C . GLU A 1 85 ? 7.432 -5.156 -1.989 1.00 86.69 85 GLU A C 1
ATOM 691 O O . GLU A 1 85 ? 7.203 -4.914 -3.181 1.00 86.69 85 GLU A O 1
ATOM 696 N N . ASN A 1 86 ? 8.670 -5.241 -1.503 1.00 81.00 86 ASN A N 1
ATOM 697 C CA . ASN A 1 86 ? 9.833 -5.214 -2.372 1.00 81.00 86 ASN A CA 1
ATOM 698 C C . ASN A 1 86 ? 9.911 -6.531 -3.146 1.00 81.00 86 ASN A C 1
ATOM 700 O O . ASN A 1 86 ? 10.058 -7.596 -2.543 1.00 81.00 86 ASN A O 1
ATOM 704 N N . GLN A 1 87 ? 9.831 -6.462 -4.470 1.00 72.69 87 GLN A N 1
ATOM 705 C CA . GLN A 1 87 ? 10.107 -7.619 -5.301 1.00 72.69 87 GLN A CA 1
ATOM 706 C C . GLN A 1 87 ? 11.616 -7.638 -5.548 1.00 72.69 87 GLN A C 1
ATOM 708 O O . GLN A 1 87 ? 12.228 -6.641 -5.912 1.00 72.69 87 GLN A O 1
ATOM 713 N N . ASN A 1 88 ? 12.262 -8.783 -5.328 1.00 66.81 88 ASN A N 1
ATOM 714 C CA . ASN A 1 88 ? 13.710 -8.913 -5.547 1.00 66.81 88 ASN A CA 1
ATOM 715 C C . ASN A 1 88 ? 14.111 -8.789 -7.034 1.00 66.81 88 ASN A C 1
ATOM 717 O O . ASN A 1 88 ? 15.288 -8.925 -7.375 1.00 66.81 88 ASN A O 1
ATOM 721 N N . GLU A 1 89 ? 13.145 -8.564 -7.921 1.00 66.06 89 GLU A N 1
ATOM 722 C CA . GLU A 1 89 ? 13.307 -8.489 -9.362 1.00 66.06 89 GLU A CA 1
ATOM 723 C C . GLU A 1 89 ? 13.269 -7.022 -9.803 1.00 66.06 89 GLU A C 1
ATOM 725 O O . GLU A 1 89 ? 12.410 -6.247 -9.412 1.00 66.06 89 GLU A O 1
ATOM 730 N N . SER A 1 90 ? 14.253 -6.590 -10.596 1.00 67.69 90 SER A N 1
ATOM 731 C CA . SER A 1 90 ? 14.276 -5.204 -11.085 1.00 67.69 90 SER A CA 1
ATOM 732 C C . SER A 1 90 ? 13.204 -4.971 -12.155 1.00 67.69 90 SER A C 1
ATOM 734 O O . SER A 1 90 ? 12.956 -5.874 -12.950 1.00 67.69 90 SER A O 1
ATOM 736 N N . PHE A 1 91 ? 12.726 -3.729 -12.318 1.00 68.25 91 PHE A N 1
ATOM 737 C CA . PHE A 1 91 ? 11.867 -3.328 -13.451 1.00 68.25 91 PHE A CA 1
ATOM 738 C C . PHE A 1 91 ? 12.338 -3.885 -14.807 1.00 68.25 91 PHE A C 1
ATOM 740 O O . PHE A 1 91 ? 11.527 -4.297 -15.629 1.00 68.25 91 PHE A O 1
ATOM 747 N N . TRP A 1 92 ? 13.653 -3.908 -15.056 1.00 71.19 92 TRP A N 1
ATOM 748 C CA . TRP A 1 92 ? 14.205 -4.430 -16.307 1.00 71.19 92 TRP A CA 1
ATOM 749 C C . TRP A 1 92 ? 13.996 -5.928 -16.477 1.00 71.19 92 TRP A C 1
ATOM 751 O O . TRP A 1 92 ? 13.749 -6.387 -17.588 1.00 71.19 92 TRP A O 1
ATOM 761 N N . TYR A 1 93 ? 14.092 -6.675 -15.384 1.00 70.12 93 TYR A N 1
ATOM 762 C CA . TYR A 1 93 ? 13.805 -8.098 -15.384 1.00 70.12 93 TYR A CA 1
ATOM 763 C C . TYR A 1 93 ? 12.333 -8.325 -15.733 1.00 70.12 93 TYR A C 1
ATOM 765 O O . TYR A 1 93 ? 12.053 -9.000 -16.718 1.00 70.12 93 TYR A O 1
ATOM 773 N N . ASP A 1 94 ? 11.409 -7.647 -15.056 1.00 66.00 94 ASP A N 1
ATOM 774 C CA . ASP A 1 94 ? 9.976 -7.748 -15.348 1.00 66.00 94 ASP A CA 1
ATOM 775 C C . ASP A 1 94 ? 9.632 -7.334 -16.780 1.00 66.00 94 ASP A C 1
ATOM 777 O O . ASP A 1 94 ? 8.869 -8.014 -17.464 1.00 66.00 94 ASP A O 1
ATOM 781 N N . PHE A 1 95 ? 10.229 -6.242 -17.265 1.00 69.06 95 PHE A N 1
ATOM 782 C CA . PHE A 1 95 ? 9.967 -5.708 -18.599 1.00 69.06 95 PHE A CA 1
ATOM 783 C C . PHE A 1 95 ? 10.400 -6.665 -19.719 1.00 69.06 95 PHE A C 1
ATOM 785 O O . PHE A 1 95 ? 9.726 -6.748 -20.745 1.00 69.06 95 PHE A O 1
ATOM 792 N N . PHE A 1 96 ? 11.521 -7.373 -19.550 1.00 69.25 96 PHE A N 1
ATOM 793 C CA . PHE A 1 96 ? 12.047 -8.283 -20.573 1.00 69.25 96 PHE A CA 1
ATOM 794 C C . PHE A 1 96 ? 11.609 -9.741 -20.395 1.00 69.25 96 PHE A C 1
ATOM 796 O O . PHE A 1 96 ? 11.557 -10.470 -21.385 1.00 69.25 96 PHE A O 1
ATOM 803 N N . VAL A 1 97 ? 11.328 -10.173 -19.166 1.00 66.38 97 VAL A N 1
ATOM 804 C CA . VAL A 1 97 ? 11.065 -11.580 -18.820 1.00 66.38 97 VAL A CA 1
ATOM 805 C C . VAL A 1 97 ? 9.571 -11.850 -18.588 1.00 66.38 97 VAL A C 1
ATOM 807 O O . VAL A 1 97 ? 9.164 -13.002 -18.690 1.00 66.38 97 VAL A O 1
ATOM 810 N N . ASP A 1 98 ? 8.742 -10.818 -18.363 1.00 62.34 98 ASP A N 1
ATOM 811 C CA . ASP A 1 98 ? 7.323 -10.942 -17.972 1.00 62.34 98 ASP A CA 1
ATOM 812 C C . ASP A 1 98 ? 7.160 -11.881 -16.765 1.00 62.34 98 ASP A C 1
ATOM 814 O O . ASP A 1 98 ? 6.510 -12.924 -16.838 1.00 62.34 98 ASP A O 1
ATOM 818 N N . SER A 1 99 ? 7.785 -11.522 -15.638 1.00 60.41 99 SER A N 1
ATOM 819 C CA . SER A 1 99 ? 7.738 -12.298 -14.387 1.00 60.41 99 SER A CA 1
ATOM 820 C C . SER A 1 99 ? 6.316 -12.485 -13.840 1.00 60.41 99 SER A C 1
ATOM 822 O O . SER A 1 99 ? 6.062 -13.402 -13.057 1.00 60.41 99 SER A O 1
ATOM 824 N N . ARG A 1 100 ? 5.365 -11.633 -14.261 1.00 64.75 100 ARG A N 1
ATOM 825 C CA . ARG A 1 100 ? 3.977 -11.567 -13.769 1.00 64.75 100 ARG A CA 1
ATOM 826 C C . ARG A 1 100 ? 3.874 -11.514 -12.243 1.00 64.75 100 ARG A C 1
ATOM 828 O O . ARG A 1 100 ? 2.847 -11.916 -11.688 1.00 64.75 100 ARG A O 1
ATOM 835 N N . ALA A 1 101 ? 4.907 -11.017 -11.565 1.00 74.56 101 ALA A N 1
ATOM 836 C CA . ALA A 1 101 ? 4.934 -10.949 -10.117 1.00 74.56 101 ALA A CA 1
ATOM 837 C C . ALA A 1 101 ? 3.774 -10.081 -9.597 1.00 74.56 101 ALA A C 1
ATOM 839 O O . ALA A 1 101 ? 3.547 -8.953 -10.042 1.00 74.56 101 ALA A O 1
ATOM 840 N N . TYR A 1 102 ? 2.995 -10.630 -8.663 1.00 81.94 102 TYR A N 1
ATOM 841 C CA . TYR A 1 102 ? 1.847 -9.931 -8.091 1.00 81.94 102 TYR A CA 1
ATOM 842 C C . TYR A 1 102 ? 2.296 -8.749 -7.241 1.00 81.94 102 TYR A C 1
ATOM 844 O O . TYR A 1 102 ? 3.171 -8.890 -6.391 1.00 81.94 102 TYR A O 1
ATOM 852 N N . TYR A 1 103 ? 1.643 -7.601 -7.405 1.00 81.69 103 TYR A N 1
ATOM 853 C CA . TYR A 1 103 ? 1.843 -6.467 -6.511 1.00 81.69 103 TYR A CA 1
ATOM 854 C C . TYR A 1 103 ? 1.214 -6.801 -5.166 1.00 81.69 103 TYR A C 1
ATOM 856 O O . TYR A 1 103 ? -0.014 -6.849 -5.062 1.00 81.69 103 TYR A O 1
ATOM 864 N N . VAL A 1 104 ? 2.048 -7.050 -4.161 1.00 88.31 104 VAL A N 1
ATOM 865 C CA . VAL A 1 104 ? 1.619 -7.290 -2.784 1.00 88.31 104 VAL A CA 1
ATOM 866 C C . VAL A 1 104 ? 1.683 -5.977 -2.017 1.00 88.31 104 VAL A C 1
ATOM 868 O O . VAL A 1 104 ? 2.646 -5.216 -2.120 1.00 88.31 104 VAL A O 1
ATOM 871 N N . TRP A 1 105 ? 0.623 -5.704 -1.273 1.00 90.69 105 TRP A N 1
ATOM 872 C CA . TRP A 1 105 ? 0.433 -4.492 -0.503 1.00 90.69 105 TRP A CA 1
ATOM 873 C C . TRP A 1 105 ? 0.188 -4.832 0.957 1.00 90.69 105 TRP A C 1
ATOM 875 O O . TRP A 1 105 ? -0.602 -5.726 1.268 1.00 90.69 105 TRP A O 1
ATOM 885 N N . HIS A 1 106 ? 0.815 -4.065 1.841 1.00 93.94 106 HIS A N 1
ATOM 886 C CA . HIS A 1 106 ? 0.653 -4.170 3.281 1.00 93.94 106 HIS A CA 1
ATOM 887 C C . HIS A 1 106 ? 0.131 -2.849 3.830 1.00 93.94 106 HIS A C 1
ATOM 889 O O . HIS A 1 106 ? 0.814 -1.825 3.776 1.00 93.94 106 HIS A O 1
ATOM 895 N N . LEU A 1 107 ? -1.073 -2.871 4.398 1.00 94.69 107 LEU A N 1
ATOM 896 C CA . LEU A 1 107 ? -1.504 -1.794 5.278 1.00 94.69 107 LEU A CA 1
ATOM 897 C C . LEU A 1 107 ? -0.846 -2.033 6.631 1.00 94.69 107 LEU A C 1
ATOM 899 O O . LEU A 1 107 ? -1.019 -3.097 7.220 1.00 94.69 107 LEU A O 1
ATOM 903 N N . GLN A 1 108 ? -0.106 -1.056 7.126 1.00 95.50 108 GLN A N 1
ATOM 904 C CA . GLN A 1 108 ? 0.744 -1.185 8.299 1.00 95.50 108 GLN A CA 1
ATOM 905 C C . GLN A 1 108 ? 0.462 -0.100 9.321 1.00 95.50 108 GLN A C 1
ATOM 907 O O . GLN A 1 108 ? 0.060 1.010 8.976 1.00 95.50 108 GLN A O 1
ATOM 912 N N . TYR A 1 109 ? 0.774 -0.402 10.575 1.00 95.00 109 TYR A N 1
ATOM 913 C CA . TYR A 1 109 ? 0.937 0.598 11.616 1.00 95.00 109 TYR A CA 1
ATOM 914 C C . TYR A 1 109 ? 2.369 0.593 12.149 1.00 95.00 109 TYR A C 1
ATOM 916 O O . TYR A 1 109 ? 3.059 -0.428 12.123 1.00 95.00 109 TYR A O 1
ATOM 924 N N . GLN A 1 110 ? 2.808 1.742 12.645 1.00 95.56 110 GLN A N 1
ATOM 925 C CA . GLN A 1 110 ? 4.049 1.873 13.395 1.00 95.56 110 GLN A CA 1
ATOM 926 C C . GLN A 1 110 ? 3.771 1.670 14.882 1.00 95.56 110 GLN A C 1
ATOM 928 O O . GLN A 1 110 ? 2.961 2.384 15.474 1.00 95.56 110 GLN A O 1
ATOM 933 N N . ASP A 1 111 ? 4.414 0.662 15.456 1.00 92.69 111 ASP A N 1
ATOM 934 C CA . ASP A 1 111 ? 4.293 0.314 16.863 1.00 92.69 111 ASP A CA 1
ATOM 935 C C . ASP A 1 111 ? 5.219 1.178 17.738 1.00 92.69 111 ASP A C 1
ATOM 937 O O . ASP A 1 111 ? 6.010 1.983 17.239 1.00 92.69 111 ASP A O 1
ATOM 941 N N . ASP A 1 112 ? 5.106 1.036 19.058 1.00 90.75 112 ASP A N 1
ATOM 942 C CA . ASP A 1 112 ? 5.786 1.909 20.028 1.00 90.75 112 ASP A CA 1
ATOM 943 C C . ASP A 1 112 ? 7.315 1.725 20.016 1.00 90.75 112 ASP A C 1
ATOM 945 O O . ASP A 1 112 ? 8.068 2.636 20.355 1.00 90.75 112 ASP A O 1
ATOM 949 N N . ASP A 1 113 ? 7.783 0.560 19.564 1.00 92.00 113 ASP A N 1
ATOM 950 C CA . ASP A 1 113 ? 9.191 0.237 19.303 1.00 92.00 113 ASP A CA 1
ATOM 951 C C . ASP A 1 113 ? 9.679 0.737 17.929 1.00 92.00 113 ASP A C 1
ATOM 953 O O . ASP A 1 113 ? 10.779 0.398 17.487 1.00 92.00 113 ASP A O 1
ATOM 957 N N . ASN A 1 114 ? 8.867 1.552 17.249 1.00 88.69 114 ASN A N 1
ATOM 958 C CA . ASN A 1 114 ? 9.107 2.092 15.917 1.00 88.69 114 ASN A CA 1
ATOM 959 C C . ASN A 1 114 ? 9.129 1.019 14.807 1.00 88.69 114 ASN A C 1
ATOM 961 O O . ASN A 1 114 ? 9.452 1.347 13.660 1.00 88.69 114 ASN A O 1
ATOM 965 N N . THR A 1 115 ? 8.768 -0.235 15.113 1.00 92.81 115 THR A N 1
ATOM 966 C CA . THR A 1 115 ? 8.643 -1.314 14.125 1.00 92.81 115 THR A CA 1
ATOM 967 C C . THR A 1 115 ? 7.329 -1.202 13.367 1.00 92.81 115 THR A C 1
ATOM 969 O O . THR A 1 115 ? 6.312 -0.755 13.898 1.00 92.81 115 THR A O 1
ATOM 972 N N . ARG A 1 116 ? 7.342 -1.591 12.090 1.00 92.75 116 ARG A N 1
ATOM 973 C CA . ARG A 1 116 ? 6.123 -1.650 11.284 1.00 92.75 116 ARG A CA 1
ATOM 974 C C . ARG A 1 116 ? 5.521 -3.037 11.368 1.00 92.75 116 ARG A C 1
ATOM 976 O O . ARG A 1 116 ? 6.230 -4.032 11.228 1.00 92.75 116 ARG A O 1
ATOM 983 N N . LYS A 1 117 ? 4.214 -3.086 11.595 1.00 95.25 117 LYS A N 1
ATOM 984 C CA . LYS A 1 117 ? 3.441 -4.323 11.691 1.00 95.25 117 LYS A CA 1
ATOM 985 C C . LYS A 1 117 ? 2.238 -4.232 10.773 1.00 95.25 117 LYS A C 1
ATOM 987 O O . LYS A 1 117 ? 1.585 -3.191 10.691 1.00 95.25 117 LYS A O 1
ATOM 992 N N . ASN A 1 118 ? 1.961 -5.324 10.073 1.00 96.00 118 ASN A N 1
ATOM 993 C CA . ASN A 1 118 ? 0.861 -5.378 9.124 1.00 96.00 118 ASN A CA 1
ATOM 994 C C . ASN A 1 118 ? -0.480 -5.446 9.878 1.00 96.00 118 ASN A C 1
ATOM 996 O O . ASN A 1 118 ? -0.625 -6.161 10.866 1.00 96.00 118 ASN A O 1
ATOM 1000 N N . ILE A 1 119 ? -1.458 -4.686 9.397 1.00 95.56 119 ILE A N 1
ATOM 1001 C CA . ILE A 1 119 ? -2.880 -4.782 9.746 1.00 95.56 119 ILE A CA 1
ATOM 1002 C C . ILE A 1 119 ? -3.560 -5.751 8.779 1.00 95.56 119 ILE A C 1
ATOM 1004 O O . ILE A 1 119 ? -4.336 -6.612 9.190 1.00 95.56 119 ILE A O 1
ATOM 1008 N N . LEU A 1 120 ? -3.275 -5.593 7.485 1.00 95.19 120 LEU A N 1
ATOM 1009 C CA . LEU A 1 120 ? -3.777 -6.459 6.429 1.00 95.19 120 LEU A CA 1
ATOM 1010 C C . LEU A 1 120 ? -2.807 -6.511 5.250 1.00 95.19 120 LEU A C 1
ATOM 1012 O O . LEU A 1 120 ? -2.035 -5.576 5.019 1.00 95.19 120 LEU A O 1
ATOM 1016 N N . THR A 1 121 ? -2.897 -7.600 4.499 1.00 95.38 121 THR A N 1
ATOM 1017 C CA . THR A 1 121 ? -2.119 -7.864 3.290 1.00 95.38 121 THR A CA 1
ATOM 1018 C C . THR A 1 121 ? -3.067 -8.219 2.150 1.00 95.38 121 THR A C 1
ATOM 1020 O O . THR A 1 121 ? -4.066 -8.912 2.352 1.00 95.38 121 THR A O 1
ATOM 1023 N N . TYR A 1 122 ? -2.779 -7.747 0.941 1.00 93.25 122 TYR A N 1
ATOM 1024 C CA . TYR A 1 122 ? -3.573 -8.050 -0.248 1.00 93.25 122 TYR A CA 1
ATOM 1025 C C . TYR A 1 122 ? -2.729 -7.938 -1.516 1.00 93.25 122 TYR A C 1
ATOM 1027 O O . TYR A 1 122 ? -1.682 -7.294 -1.512 1.00 93.25 122 TYR A O 1
ATOM 1035 N N . ARG A 1 123 ? -3.170 -8.566 -2.614 1.00 90.81 123 ARG A N 1
ATOM 1036 C CA . ARG A 1 123 ? -2.397 -8.569 -3.863 1.00 90.81 123 ARG A CA 1
ATOM 1037 C C . ARG A 1 123 ? -3.216 -8.334 -5.123 1.00 90.81 123 ARG A C 1
ATOM 1039 O O . ARG A 1 123 ? -4.379 -8.727 -5.219 1.00 90.81 123 ARG A O 1
ATOM 1046 N N . PHE A 1 124 ? -2.565 -7.725 -6.106 1.00 85.75 124 PHE A N 1
ATOM 1047 C CA . PHE A 1 124 ? -3.116 -7.428 -7.423 1.00 85.75 124 PHE A CA 1
ATOM 1048 C C . PHE A 1 124 ? -2.228 -7.984 -8.533 1.00 85.75 124 PHE A C 1
ATOM 1050 O O . PHE A 1 124 ? -1.006 -8.052 -8.405 1.00 85.75 124 PHE A O 1
ATOM 1057 N N . ALA A 1 125 ? -2.852 -8.355 -9.652 1.00 78.44 125 ALA A N 1
ATOM 1058 C CA . ALA A 1 125 ? -2.125 -8.632 -10.885 1.00 78.44 125 ALA A CA 1
ATOM 1059 C C . ALA A 1 125 ? -1.353 -7.377 -11.309 1.00 78.44 125 ALA A C 1
ATOM 1061 O O . ALA A 1 125 ? -1.926 -6.282 -11.240 1.00 78.44 125 ALA A O 1
ATOM 1062 N N . PRO A 1 126 ? -0.101 -7.512 -11.777 1.00 70.44 126 PRO A N 1
ATOM 1063 C CA . PRO A 1 126 ? 0.609 -6.379 -12.336 1.00 70.44 126 PRO A CA 1
ATOM 1064 C C . PRO A 1 126 ? -0.198 -5.861 -13.529 1.00 70.44 126 PRO A C 1
ATOM 1066 O O . PRO A 1 126 ? -0.436 -6.568 -14.508 1.00 70.44 126 PRO A O 1
ATOM 1069 N N . ARG A 1 127 ? -0.679 -4.620 -13.434 1.00 63.84 127 ARG A N 1
ATOM 1070 C CA . ARG A 1 127 ? -1.286 -3.912 -14.563 1.00 63.84 127 ARG A CA 1
ATOM 1071 C C . ARG A 1 127 ? -0.331 -2.816 -14.995 1.00 63.84 127 ARG A C 1
ATOM 1073 O O . ARG A 1 127 ? -0.322 -1.729 -14.433 1.00 63.84 127 ARG A O 1
ATOM 1080 N N . GLY A 1 128 ? 0.505 -3.145 -15.975 1.00 53.19 128 GLY A N 1
ATOM 1081 C CA . GLY A 1 128 ? 1.391 -2.196 -16.638 1.00 53.19 128 GLY A CA 1
ATOM 1082 C C . GLY A 1 128 ? 0.678 -1.463 -17.774 1.00 53.19 128 GLY A C 1
ATOM 1083 O O . GLY A 1 128 ? -0.058 -2.064 -18.554 1.00 53.19 128 GLY A O 1
ATOM 1084 N N . GLY A 1 129 ? 0.908 -0.157 -17.871 1.00 48.53 129 GLY A N 1
ATOM 1085 C CA . GLY A 1 129 ? 0.465 0.692 -18.975 1.00 48.53 129 GLY A CA 1
ATOM 1086 C C . GLY A 1 129 ? 0.665 2.167 -18.636 1.00 48.53 129 GLY A C 1
ATOM 1087 O O . GLY A 1 129 ? 0.509 2.563 -17.483 1.00 48.53 129 GLY A O 1
ATOM 1088 N N . ILE A 1 130 ? 1.007 2.992 -19.628 1.00 42.53 130 ILE A N 1
ATOM 1089 C CA . ILE A 1 130 ? 0.988 4.453 -19.467 1.0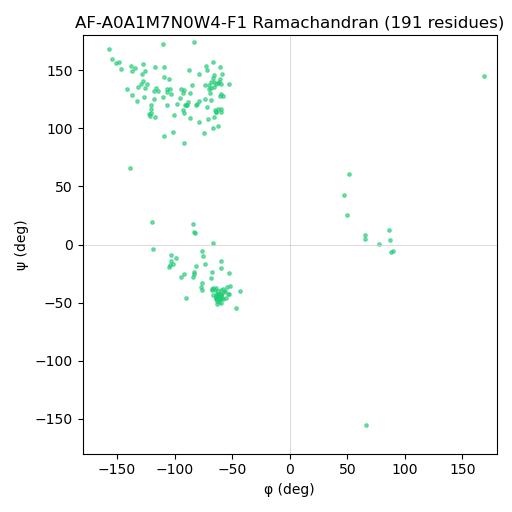0 42.53 130 ILE A CA 1
ATOM 1090 C C . ILE A 1 130 ? -0.464 4.851 -19.169 1.00 42.53 130 ILE A C 1
ATOM 1092 O O . ILE A 1 130 ? -1.348 4.607 -19.988 1.00 42.53 130 ILE A O 1
ATOM 1096 N N . GLY A 1 131 ? -0.717 5.407 -17.982 1.00 40.38 131 GLY A N 1
ATOM 1097 C CA . GLY A 1 131 ? -2.062 5.778 -17.532 1.00 40.38 131 GLY A CA 1
ATOM 1098 C C . GLY A 1 131 ? -2.863 4.667 -16.839 1.00 40.38 131 GLY A C 1
ATOM 1099 O O . GLY A 1 131 ? -4.009 4.913 -16.463 1.00 40.38 131 GLY A O 1
ATOM 1100 N N . ALA A 1 132 ? -2.295 3.474 -16.616 1.00 48.59 132 ALA A N 1
ATOM 1101 C CA . ALA A 1 132 ? -2.943 2.465 -15.781 1.00 48.59 132 ALA A CA 1
ATOM 1102 C C . ALA A 1 132 ? -3.030 2.991 -14.339 1.00 48.59 132 ALA A C 1
ATOM 1104 O O . ALA A 1 132 ? -2.013 3.269 -13.710 1.00 48.59 132 ALA A O 1
ATOM 1105 N N . VAL A 1 133 ? -4.250 3.190 -13.831 1.00 52.78 133 VAL A N 1
ATOM 1106 C CA . VAL A 1 133 ? -4.471 3.499 -12.413 1.00 52.78 133 VAL A CA 1
ATOM 1107 C C . VAL A 1 133 ? -3.880 2.354 -11.604 1.00 52.78 133 VAL A C 1
ATOM 1109 O O . VAL A 1 133 ? -4.203 1.192 -11.869 1.00 52.78 133 VAL A O 1
ATOM 1112 N N . VAL A 1 134 ? -3.029 2.680 -10.632 1.00 63.53 134 VAL A N 1
ATOM 1113 C CA . VAL A 1 134 ? -2.433 1.685 -9.746 1.00 63.53 134 VAL A CA 1
ATOM 1114 C C . VAL A 1 134 ? -3.557 1.018 -8.967 1.00 63.53 134 VAL A C 1
ATOM 1116 O O . VAL A 1 134 ? -4.139 1.579 -8.040 1.00 63.53 134 VAL A O 1
ATOM 1119 N N . GLN A 1 135 ? -3.926 -0.185 -9.387 1.00 64.75 135 GLN A N 1
ATOM 1120 C CA . GLN A 1 135 ? -4.970 -0.922 -8.700 1.00 64.75 135 GLN A CA 1
ATOM 1121 C C . GLN A 1 135 ? -4.498 -1.281 -7.297 1.00 64.75 135 GLN A C 1
ATOM 1123 O O . GLN A 1 135 ? -3.338 -1.628 -7.084 1.00 64.75 135 GLN A O 1
ATOM 1128 N N . GLY A 1 136 ? -5.416 -1.175 -6.341 1.00 66.25 136 GLY A N 1
ATOM 1129 C CA . GLY A 1 136 ? -5.144 -1.543 -4.961 1.00 66.25 136 GLY A CA 1
ATOM 1130 C C . GLY A 1 136 ? -4.559 -0.451 -4.080 1.00 66.25 136 GLY A C 1
ATOM 1131 O O . GLY A 1 136 ? -4.479 -0.672 -2.884 1.00 66.25 136 GLY A O 1
ATOM 1132 N N . THR A 1 137 ? -4.202 0.730 -4.590 1.00 72.69 137 THR A N 1
ATOM 1133 C CA . THR A 1 137 ? -3.730 1.829 -3.720 1.00 72.69 137 THR A CA 1
ATOM 1134 C C . THR A 1 137 ? -4.856 2.620 -3.065 1.00 72.69 137 THR A C 1
ATOM 1136 O O . THR A 1 137 ? -4.605 3.369 -2.129 1.00 72.69 137 THR A O 1
ATOM 1139 N N . GLY A 1 138 ? -6.077 2.513 -3.599 1.00 80.25 138 GLY A N 1
ATOM 1140 C CA . GLY A 1 138 ? -7.246 3.225 -3.094 1.00 80.25 138 GLY A CA 1
ATOM 1141 C C . GLY A 1 138 ? -7.745 2.611 -1.791 1.00 80.25 138 GLY A C 1
ATOM 1142 O O . GLY A 1 138 ? -8.520 1.654 -1.839 1.00 80.25 138 GLY A O 1
ATOM 1143 N N . ILE A 1 139 ? -7.327 3.171 -0.656 1.00 88.25 139 ILE A N 1
ATOM 1144 C CA . ILE A 1 139 ? -7.764 2.764 0.683 1.00 88.25 139 ILE A CA 1
ATOM 1145 C C . ILE A 1 139 ? -8.277 3.975 1.459 1.00 88.25 139 ILE A C 1
ATOM 1147 O O . ILE A 1 139 ? -7.585 4.982 1.597 1.00 88.25 139 ILE A O 1
ATOM 1151 N N . GLY A 1 140 ? -9.495 3.844 1.976 1.00 90.50 140 GLY A N 1
ATOM 1152 C CA . GLY A 1 140 ? -10.109 4.735 2.948 1.00 90.50 140 GLY A CA 1
ATOM 1153 C C . GLY A 1 140 ? -10.198 4.027 4.296 1.00 90.50 140 GLY A C 1
ATOM 1154 O O . GLY A 1 140 ? -10.407 2.816 4.337 1.00 90.50 140 GLY A O 1
ATOM 1155 N N . ILE A 1 141 ? -10.019 4.753 5.391 1.00 93.81 141 ILE A N 1
ATOM 1156 C CA . ILE A 1 141 ? -10.071 4.227 6.754 1.00 93.81 141 ILE A CA 1
ATOM 1157 C C . ILE A 1 141 ? -10.947 5.156 7.593 1.00 93.81 141 ILE A C 1
ATOM 1159 O O . ILE A 1 141 ? -10.664 6.348 7.703 1.00 93.81 141 ILE A O 1
ATOM 1163 N N . ASP A 1 142 ? -11.985 4.588 8.198 1.00 92.50 142 ASP A N 1
ATOM 1164 C CA . ASP A 1 142 ? -12.854 5.261 9.161 1.00 92.50 142 ASP A CA 1
ATOM 1165 C C . ASP A 1 142 ? -12.813 4.518 10.498 1.00 92.50 142 ASP A C 1
ATOM 1167 O O . ASP A 1 142 ? -13.278 3.379 10.612 1.00 92.50 142 ASP A O 1
ATOM 1171 N N . GLU A 1 143 ? -12.262 5.165 11.525 1.00 89.69 143 GLU A N 1
ATOM 1172 C CA . GLU A 1 143 ? -12.305 4.654 12.893 1.00 89.69 143 GLU A CA 1
ATOM 1173 C C . GLU A 1 143 ? -13.656 5.002 13.530 1.00 89.69 143 GLU A C 1
ATOM 1175 O O . GLU A 1 143 ? -14.045 6.163 13.656 1.00 89.69 143 GLU A O 1
ATOM 1180 N N . GLN A 1 144 ? -14.388 3.968 13.926 1.00 88.94 144 GLN A N 1
ATOM 1181 C CA . GLN A 1 144 ? -15.620 4.064 14.695 1.00 88.94 144 GLN A CA 1
ATOM 1182 C C . GLN A 1 144 ? -15.372 3.548 16.113 1.00 88.94 144 GLN A C 1
ATOM 1184 O O . GLN A 1 144 ? -14.331 2.969 16.417 1.00 88.94 144 GLN A O 1
ATOM 1189 N N . LYS A 1 145 ? -16.364 3.712 16.992 1.00 85.56 145 LYS A N 1
ATOM 1190 C CA . LYS A 1 145 ? -16.252 3.312 18.401 1.00 85.56 145 LYS A CA 1
ATOM 1191 C C . LYS A 1 145 ? -15.834 1.843 18.580 1.00 85.56 145 LYS A C 1
ATOM 1193 O O . LYS A 1 145 ? -14.974 1.553 19.408 1.00 85.56 145 LYS A O 1
ATOM 1198 N N . ASP A 1 146 ? -16.416 0.950 17.778 1.00 90.44 146 ASP A N 1
ATOM 1199 C CA . ASP A 1 146 ? -16.256 -0.501 17.929 1.00 90.44 146 ASP A CA 1
ATOM 1200 C C . ASP A 1 146 ? -15.607 -1.179 16.706 1.00 90.44 146 ASP A C 1
ATOM 1202 O O . ASP A 1 146 ? -15.324 -2.375 16.740 1.00 90.44 146 ASP A O 1
ATOM 1206 N N . SER A 1 147 ? -15.331 -0.430 15.633 1.00 93.50 147 SER A N 1
ATOM 1207 C CA . SER A 1 147 ? -14.818 -0.977 14.372 1.00 93.50 147 SER A CA 1
ATOM 1208 C C . SER A 1 147 ? -13.903 -0.003 13.638 1.00 93.50 147 SER A C 1
ATOM 1210 O O . SER A 1 147 ? -14.027 1.207 13.782 1.00 93.50 147 SER A O 1
ATOM 1212 N N . ILE A 1 148 ? -13.044 -0.535 12.780 1.00 95.56 148 ILE A N 1
ATOM 1213 C CA . ILE A 1 148 ? -12.221 0.212 11.832 1.00 95.56 148 ILE A CA 1
ATOM 1214 C C . ILE A 1 148 ? -12.663 -0.228 10.441 1.00 95.56 148 ILE A C 1
ATOM 1216 O O . ILE A 1 148 ? -12.444 -1.374 10.043 1.00 95.56 148 ILE A O 1
ATOM 1220 N N . VAL A 1 149 ? -13.332 0.665 9.720 1.00 95.56 149 VAL A N 1
ATOM 1221 C CA . VAL A 1 149 ? -13.859 0.370 8.388 1.00 95.56 149 VAL A CA 1
ATOM 1222 C C . VAL A 1 149 ? -12.794 0.693 7.354 1.00 95.56 149 VAL A C 1
ATOM 1224 O O . VAL A 1 149 ? -12.357 1.835 7.248 1.00 95.56 149 VAL A O 1
ATOM 1227 N N . ILE A 1 150 ? -12.392 -0.314 6.584 1.00 94.50 150 ILE A N 1
ATOM 1228 C CA . ILE A 1 150 ? -11.474 -0.176 5.456 1.00 94.50 150 ILE A CA 1
ATOM 1229 C C . ILE A 1 150 ? -12.299 -0.163 4.171 1.00 94.50 150 ILE A C 1
ATOM 1231 O O . ILE A 1 150 ? -12.885 -1.176 3.781 1.00 94.50 150 ILE A O 1
ATOM 1235 N N . ILE A 1 151 ? -12.343 0.990 3.513 1.00 93.12 151 ILE A N 1
ATOM 1236 C CA . ILE A 1 151 ? -13.077 1.219 2.270 1.00 93.12 151 ILE A CA 1
ATOM 1237 C C . ILE A 1 151 ? -12.119 1.034 1.092 1.00 93.12 151 ILE A C 1
ATOM 1239 O O . ILE A 1 151 ? -11.083 1.692 1.025 1.00 93.12 151 ILE A O 1
ATOM 1243 N N . TYR A 1 152 ? -12.472 0.174 0.139 1.00 90.44 152 TYR A N 1
ATOM 1244 C CA . TYR A 1 152 ? -11.637 -0.122 -1.032 1.00 90.44 152 TYR A CA 1
ATOM 1245 C C . TYR A 1 152 ? -12.454 -0.112 -2.326 1.00 90.44 152 TYR A C 1
ATOM 1247 O O . TYR A 1 152 ? -13.652 -0.391 -2.318 1.00 90.44 152 TYR A O 1
ATOM 1255 N N . ASN A 1 153 ? -11.816 0.213 -3.452 1.00 83.31 153 ASN A N 1
ATOM 1256 C CA . ASN A 1 153 ? -12.492 0.358 -4.751 1.00 83.31 153 ASN A CA 1
ATOM 1257 C C . ASN A 1 153 ? -12.260 -0.802 -5.736 1.00 83.31 153 ASN A C 1
ATOM 1259 O O . ASN A 1 153 ? -13.040 -0.983 -6.672 1.00 83.31 153 ASN A O 1
ATOM 1263 N N . ALA A 1 154 ? -11.212 -1.598 -5.532 1.00 84.06 154 ALA A N 1
ATOM 1264 C CA . ALA A 1 154 ? -10.849 -2.720 -6.388 1.00 84.06 154 ALA A CA 1
ATOM 1265 C C . ALA A 1 154 ? -10.734 -4.000 -5.558 1.00 84.06 154 ALA A C 1
ATOM 1267 O O . ALA A 1 154 ? -10.129 -3.988 -4.492 1.00 84.06 154 ALA A O 1
ATOM 1268 N N . GLU A 1 155 ? -11.310 -5.096 -6.053 1.00 87.62 155 GLU A N 1
ATOM 1269 C CA . GLU A 1 155 ? -11.206 -6.397 -5.387 1.00 87.62 155 GLU A CA 1
ATOM 1270 C C . GLU A 1 155 ? -9.793 -6.968 -5.571 1.00 87.62 155 GLU A C 1
ATOM 1272 O O . GLU A 1 155 ? -9.365 -7.100 -6.725 1.00 87.62 155 GLU A O 1
ATOM 1277 N N . PRO A 1 156 ? -9.074 -7.321 -4.492 1.00 89.81 156 PRO A N 1
ATOM 1278 C CA . PRO A 1 156 ? -7.813 -8.044 -4.610 1.00 89.81 156 PRO A CA 1
ATOM 1279 C C . PRO A 1 156 ? -8.025 -9.459 -5.161 1.00 89.81 156 PRO A C 1
ATOM 1281 O O . PRO A 1 156 ? -9.104 -10.033 -5.021 1.00 89.81 156 PRO A O 1
ATOM 1284 N N . LEU A 1 157 ? -6.981 -10.053 -5.746 1.00 88.25 157 LEU A N 1
ATOM 1285 C CA . LEU A 1 157 ? -7.069 -11.374 -6.392 1.00 88.25 157 LEU A CA 1
ATOM 1286 C C . LEU A 1 157 ? -7.540 -12.490 -5.450 1.00 88.25 157 LEU A C 1
ATOM 1288 O O . LEU A 1 157 ? -8.314 -13.348 -5.862 1.00 88.25 157 LEU A O 1
ATOM 1292 N N . ASP A 1 158 ? -7.100 -12.451 -4.195 1.00 89.25 158 ASP A N 1
ATOM 1293 C CA . ASP A 1 158 ? -7.411 -13.459 -3.174 1.00 89.25 158 ASP A CA 1
ATOM 1294 C C . ASP A 1 158 ? -8.145 -12.837 -1.981 1.00 89.25 158 ASP A C 1
ATOM 1296 O O . ASP A 1 158 ? -8.165 -13.389 -0.883 1.00 89.25 158 ASP A O 1
ATOM 1300 N N . GLY A 1 159 ? -8.732 -11.655 -2.190 1.00 91.31 159 GLY A N 1
ATOM 1301 C CA . GLY A 1 159 ? -9.261 -10.832 -1.114 1.00 91.31 159 GLY A CA 1
ATOM 1302 C C . GLY A 1 159 ? -8.166 -10.295 -0.187 1.00 91.31 159 GLY A C 1
ATOM 1303 O O . GLY A 1 159 ? -7.008 -10.117 -0.574 1.00 91.31 159 GLY A O 1
ATOM 1304 N N . PHE A 1 160 ? -8.564 -9.994 1.045 1.00 94.38 160 PHE A N 1
ATOM 1305 C CA . PHE A 1 160 ? -7.692 -9.433 2.071 1.00 94.38 160 PHE A CA 1
ATOM 1306 C C . PHE A 1 160 ? -7.365 -10.480 3.133 1.00 94.38 160 PHE A C 1
ATOM 1308 O O . PHE A 1 160 ? -8.263 -11.120 3.681 1.00 94.38 160 PHE A O 1
ATOM 1315 N N . THR A 1 161 ? -6.091 -10.572 3.492 1.00 96.44 161 THR A N 1
ATOM 1316 C CA . THR A 1 161 ? -5.631 -11.294 4.677 1.00 96.44 161 THR A CA 1
ATOM 1317 C C . THR A 1 161 ? -5.544 -10.307 5.831 1.00 96.44 161 THR A C 1
ATOM 1319 O O . THR A 1 161 ? -4.750 -9.372 5.774 1.00 96.44 161 THR A O 1
ATOM 1322 N N . ILE A 1 162 ? -6.358 -10.487 6.873 1.00 96.06 162 ILE A N 1
ATOM 1323 C CA . ILE A 1 162 ? -6.239 -9.705 8.110 1.00 96.06 162 ILE A CA 1
ATOM 1324 C C . ILE A 1 162 ? -5.121 -10.322 8.946 1.00 96.06 162 ILE A C 1
ATOM 1326 O O . ILE A 1 162 ? -5.181 -11.495 9.311 1.00 96.06 162 ILE A O 1
ATOM 1330 N N . GLU A 1 163 ? -4.109 -9.523 9.250 1.00 95.69 163 GLU A N 1
ATOM 1331 C CA . GLU A 1 163 ? -2.917 -9.965 9.965 1.00 95.69 163 GLU A CA 1
ATOM 1332 C C . GLU A 1 163 ? -3.140 -9.864 11.483 1.00 95.69 163 GLU A C 1
ATOM 1334 O O . GLU A 1 163 ? -3.902 -8.995 11.934 1.00 95.69 163 GLU A O 1
ATOM 1339 N N . PRO A 1 164 ? -2.502 -10.717 12.306 1.00 94.06 164 PRO A N 1
ATOM 1340 C CA . PRO A 1 164 ? -2.582 -10.622 13.761 1.00 94.06 164 PRO A CA 1
ATOM 1341 C C . PRO A 1 164 ? -2.059 -9.271 14.273 1.00 94.06 164 PRO A C 1
ATOM 1343 O O . PRO A 1 164 ? -0.875 -8.959 14.174 1.00 94.06 164 PRO A O 1
ATOM 1346 N N . SER A 1 165 ? -2.947 -8.465 14.849 1.00 91.88 165 SER A N 1
ATOM 1347 C CA . SER A 1 165 ? -2.658 -7.122 15.347 1.00 91.88 165 SER A CA 1
ATOM 1348 C C . SER A 1 165 ? -3.681 -6.705 16.417 1.00 91.88 165 SER A C 1
ATOM 1350 O O . SER A 1 165 ? -4.737 -7.330 16.552 1.00 91.88 165 SER A O 1
ATOM 1352 N N . PRO A 1 166 ? -3.440 -5.606 17.157 1.00 91.50 166 PRO A N 1
ATOM 1353 C CA . PRO A 1 166 ? -4.432 -5.036 18.075 1.00 91.50 166 PRO A CA 1
ATOM 1354 C C . PRO A 1 166 ? -5.749 -4.613 17.399 1.00 91.50 166 PRO A C 1
ATOM 1356 O O . PRO A 1 166 ? -6.741 -4.355 18.082 1.00 91.50 166 PRO A O 1
ATOM 1359 N N . PHE A 1 167 ? -5.763 -4.525 16.067 1.00 92.56 167 PHE A N 1
ATOM 1360 C CA . PHE A 1 167 ? -6.893 -4.047 15.279 1.00 92.56 167 PHE A CA 1
ATOM 1361 C C . PHE A 1 167 ? -7.707 -5.176 14.641 1.00 92.56 167 PHE A C 1
ATOM 1363 O O . PHE A 1 167 ? -8.843 -4.925 14.253 1.00 92.56 167 PHE A O 1
ATOM 1370 N N . SER A 1 168 ? -7.182 -6.406 14.555 1.00 91.19 168 SER A N 1
ATOM 1371 C CA . SER A 1 168 ? -7.729 -7.477 13.698 1.00 91.19 168 SER A CA 1
ATOM 1372 C C . SER A 1 168 ? -9.219 -7.740 13.907 1.00 91.19 168 SER A C 1
ATOM 1374 O O . SER A 1 168 ? -9.965 -7.849 12.942 1.00 91.19 168 SER A O 1
ATOM 1376 N N . ASN A 1 169 ? -9.676 -7.765 15.163 1.00 93.25 169 ASN A N 1
ATOM 1377 C CA . ASN A 1 169 ? -11.077 -8.048 15.503 1.00 93.25 169 ASN A CA 1
ATOM 1378 C C . ASN A 1 169 ? -12.034 -6.877 15.228 1.00 93.25 169 ASN A C 1
ATOM 1380 O O . ASN A 1 169 ? -13.244 -7.035 15.350 1.00 93.25 169 ASN A O 1
ATOM 1384 N N . LYS A 1 170 ? -11.497 -5.696 14.910 1.00 94.31 170 LYS A N 1
ATOM 1385 C CA . LYS A 1 170 ? -12.256 -4.475 14.629 1.00 94.31 170 LYS A CA 1
ATOM 1386 C C . LYS A 1 170 ? -12.335 -4.174 13.13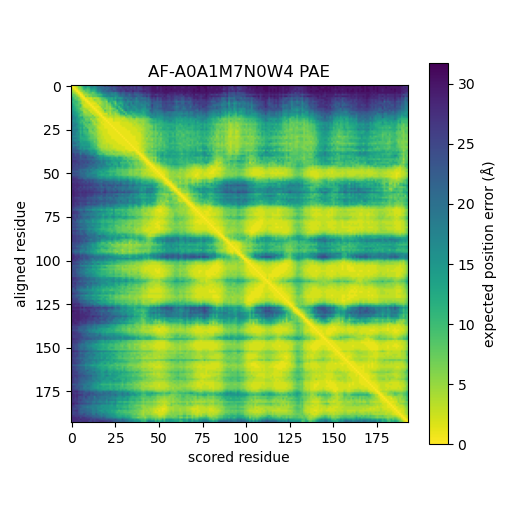4 1.00 94.31 170 LYS A C 1
ATOM 1388 O O . LYS A 1 170 ? -13.125 -3.317 12.751 1.00 94.31 170 LYS A O 1
ATOM 1393 N N . ILE A 1 171 ? -11.521 -4.829 12.302 1.00 95.69 171 ILE A N 1
ATOM 1394 C CA . ILE A 1 171 ? -11.462 -4.550 10.865 1.00 95.69 171 ILE A CA 1
ATOM 1395 C C . ILE A 1 171 ? -12.761 -4.989 10.188 1.00 95.69 171 ILE A C 1
ATOM 1397 O O . ILE A 1 171 ? -13.151 -6.153 10.247 1.00 95.69 171 ILE A O 1
ATOM 1401 N N . VAL A 1 172 ? -13.396 -4.052 9.487 1.00 95.88 172 VAL A N 1
ATOM 1402 C CA . VAL A 1 172 ? -14.543 -4.300 8.610 1.00 95.88 172 VAL A CA 1
ATOM 1403 C C . VAL A 1 172 ? -14.166 -3.863 7.202 1.00 95.88 172 VAL A C 1
ATOM 1405 O O . VAL A 1 172 ? -13.843 -2.702 6.970 1.00 95.88 172 VAL A O 1
ATOM 1408 N N . LEU A 1 173 ? -14.204 -4.791 6.250 1.00 95.12 173 LEU A N 1
ATOM 1409 C CA . LEU A 1 173 ? -13.858 -4.525 4.855 1.00 95.12 173 LEU A CA 1
ATOM 1410 C C . LEU A 1 173 ? -15.113 -4.113 4.081 1.00 95.12 173 LEU A C 1
ATOM 1412 O O . LEU A 1 173 ? -16.062 -4.890 3.976 1.00 95.12 173 LEU A O 1
ATOM 1416 N N . GLN A 1 174 ? -15.112 -2.913 3.503 1.00 94.38 174 GLN A N 1
ATOM 1417 C CA . GLN A 1 174 ? -16.240 -2.377 2.749 1.00 94.38 174 GLN A CA 1
ATOM 1418 C C . GLN A 1 174 ? -15.843 -2.047 1.310 1.00 94.38 174 GLN A C 1
ATOM 1420 O O . GLN A 1 174 ? -15.144 -1.072 1.029 1.00 94.38 174 GLN A O 1
ATOM 1425 N N . LYS A 1 175 ? -16.365 -2.832 0.367 1.00 90.75 175 LYS A N 1
ATOM 1426 C CA . LYS A 1 175 ? -16.213 -2.531 -1.054 1.00 90.75 175 LYS A CA 1
ATOM 1427 C C . LYS A 1 175 ? -17.030 -1.302 -1.434 1.00 90.75 175 LYS A C 1
ATOM 1429 O O . LYS A 1 175 ? -18.223 -1.221 -1.143 1.00 90.75 175 LYS A O 1
ATOM 1434 N N . SER A 1 176 ? -16.416 -0.396 -2.178 1.00 85.06 176 SER A N 1
ATOM 1435 C CA . SER A 1 176 ? -17.072 0.727 -2.829 1.00 85.06 176 SER A CA 1
ATOM 1436 C C . SER A 1 176 ? -16.922 0.633 -4.342 1.00 85.06 176 SER A C 1
ATOM 1438 O O . SER A 1 176 ? -15.825 0.476 -4.861 1.00 85.06 176 SER A O 1
ATOM 1440 N N . ALA A 1 177 ? -18.018 0.815 -5.078 1.00 75.19 177 ALA A N 1
ATOM 1441 C CA . ALA A 1 177 ? -17.963 0.924 -6.537 1.00 75.19 177 ALA A CA 1
ATOM 1442 C C . ALA A 1 177 ? -17.396 2.273 -7.024 1.00 75.19 177 ALA A C 1
ATOM 1444 O O . ALA A 1 177 ? -17.038 2.409 -8.190 1.00 75.19 177 ALA A O 1
ATOM 1445 N N . LEU A 1 178 ? -17.350 3.285 -6.151 1.00 74.81 178 LEU A N 1
ATOM 1446 C CA . LEU A 1 178 ? -16.955 4.647 -6.501 1.00 74.81 178 LEU A CA 1
ATOM 1447 C C . LEU A 1 178 ? -15.705 5.043 -5.715 1.00 74.81 178 LEU A C 1
ATOM 1449 O O . LEU A 1 178 ? -15.720 5.014 -4.480 1.00 74.81 178 LEU A O 1
ATOM 1453 N N . SER A 1 179 ? -14.656 5.472 -6.425 1.00 73.12 179 SER A N 1
ATOM 1454 C CA . SER A 1 179 ? -13.425 6.007 -5.820 1.00 73.12 179 SER A CA 1
ATOM 1455 C C . SER A 1 179 ? -13.712 7.154 -4.857 1.00 73.12 179 SER A C 1
ATOM 1457 O O . SER A 1 179 ? -13.141 7.201 -3.776 1.00 73.12 179 SER A O 1
ATOM 1459 N N . ARG A 1 180 ? -14.701 8.002 -5.171 1.00 76.38 180 ARG A N 1
ATOM 1460 C CA . ARG A 1 180 ? -15.122 9.118 -4.309 1.00 76.38 180 ARG A CA 1
ATOM 1461 C C . ARG A 1 180 ? -15.455 8.723 -2.864 1.00 76.38 180 ARG A C 1
ATOM 1463 O O . ARG A 1 180 ? -15.406 9.581 -1.997 1.00 76.38 180 ARG A O 1
ATOM 1470 N N . ASN A 1 181 ? -15.831 7.466 -2.615 1.00 79.31 181 ASN A N 1
ATOM 1471 C CA . ASN A 1 181 ? -16.146 7.009 -1.262 1.00 79.31 181 ASN A CA 1
ATOM 1472 C C . ASN A 1 181 ? -14.878 6.599 -0.487 1.00 79.31 181 ASN A C 1
ATOM 1474 O O . ASN A 1 181 ? -14.843 6.701 0.731 1.00 79.31 181 ASN A O 1
ATOM 1478 N N . VAL A 1 182 ? -13.825 6.156 -1.186 1.00 81.69 182 VAL A N 1
ATOM 1479 C CA . VAL A 1 182 ? -12.500 5.902 -0.591 1.00 81.69 182 VAL A CA 1
ATOM 1480 C C . VAL A 1 182 ? -11.933 7.221 -0.065 1.00 81.69 182 VAL A C 1
ATOM 1482 O O . VAL A 1 182 ? -11.564 7.326 1.096 1.00 81.69 182 VAL A O 1
ATOM 1485 N N . ILE A 1 183 ? -11.972 8.267 -0.889 1.00 78.88 183 ILE A N 1
ATOM 1486 C CA . ILE A 1 183 ? -11.540 9.627 -0.528 1.00 78.88 183 ILE A CA 1
ATOM 1487 C C . ILE A 1 183 ? -12.606 10.453 0.204 1.00 78.88 183 ILE A C 1
ATOM 1489 O O . ILE A 1 183 ? -12.455 11.666 0.339 1.00 78.88 183 ILE A O 1
ATOM 1493 N N . SER A 1 184 ? -13.712 9.854 0.643 1.00 83.62 184 SER A N 1
ATOM 1494 C CA . SER A 1 184 ? -14.600 10.486 1.628 1.00 83.62 184 SER A CA 1
ATOM 1495 C C . SER A 1 184 ? -14.343 9.978 3.040 1.00 83.62 184 SER A C 1
ATOM 1497 O O . SER A 1 184 ? -14.862 10.577 3.976 1.00 83.62 184 SER A O 1
ATOM 1499 N N . ALA A 1 185 ? -13.562 8.904 3.185 1.00 86.62 185 ALA A N 1
ATOM 1500 C CA . ALA A 1 185 ? -13.128 8.417 4.481 1.00 86.62 185 ALA A CA 1
ATOM 1501 C C . ALA A 1 185 ? -12.299 9.482 5.207 1.00 86.62 185 ALA A C 1
ATOM 1503 O O . ALA A 1 185 ? -11.645 10.324 4.573 1.00 86.62 185 ALA A O 1
ATOM 1504 N N . HIS A 1 186 ? -12.316 9.415 6.534 1.00 88.19 186 HIS A N 1
ATOM 1505 C CA . HIS A 1 186 ? -11.551 10.267 7.431 1.00 88.19 186 HIS A CA 1
ATOM 1506 C C . HIS A 1 186 ? -10.055 10.180 7.144 1.00 88.19 186 HIS A C 1
ATOM 1508 O O . HIS A 1 186 ? -9.376 11.199 7.110 1.00 88.19 186 HIS A O 1
ATOM 1514 N N . CYS A 1 187 ? -9.556 8.981 6.878 1.00 89.88 187 CYS A N 1
ATOM 1515 C CA . CYS A 1 187 ? -8.200 8.731 6.421 1.00 89.88 187 CYS A CA 1
ATOM 1516 C C . CYS A 1 187 ? -8.263 8.166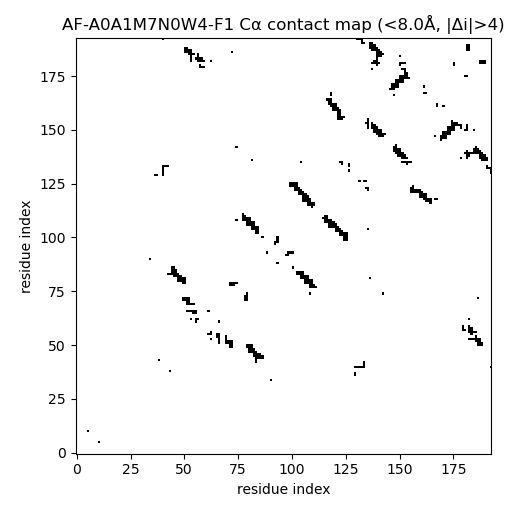 5.014 1.00 89.88 187 CYS A C 1
ATOM 1518 O O . CYS A 1 187 ? -9.022 7.233 4.772 1.00 89.88 187 CYS A O 1
ATOM 1520 N N . ALA A 1 188 ? -7.471 8.686 4.084 1.00 87.00 188 ALA A N 1
ATOM 1521 C CA . ALA A 1 188 ? -7.505 8.173 2.723 1.00 87.00 188 ALA A CA 1
ATOM 1522 C C . ALA A 1 188 ? -6.142 8.214 2.044 1.00 87.00 188 ALA A C 1
ATOM 1524 O O . ALA A 1 188 ? -5.297 9.075 2.297 1.00 87.00 188 ALA A O 1
ATOM 1525 N N . MET A 1 189 ? -5.957 7.273 1.132 1.00 81.88 189 MET A N 1
ATOM 1526 C CA . MET A 1 189 ? -4.881 7.257 0.167 1.00 81.88 189 MET A CA 1
ATOM 1527 C C . MET A 1 189 ? -5.460 6.851 -1.183 1.00 81.88 189 MET A C 1
ATOM 1529 O O . MET A 1 189 ? -6.147 5.840 -1.303 1.00 81.88 189 MET A O 1
ATOM 1533 N N . GLU A 1 190 ? -5.177 7.649 -2.207 1.00 74.44 190 GLU A N 1
ATOM 1534 C CA . GLU A 1 190 ? -5.508 7.324 -3.588 1.00 74.44 190 GLU A CA 1
ATOM 1535 C C . GLU A 1 190 ? -4.363 7.776 -4.497 1.00 74.44 190 GLU A C 1
ATOM 1537 O O . GLU A 1 190 ? -3.819 8.876 -4.351 1.00 74.44 190 GLU A O 1
ATOM 1542 N N . TRP A 1 191 ? -3.964 6.893 -5.413 1.00 69.38 191 TRP A N 1
ATOM 1543 C CA . TRP A 1 191 ? -2.940 7.176 -6.409 1.00 69.38 191 TRP A CA 1
ATOM 1544 C C . TRP A 1 191 ? -3.623 7.703 -7.668 1.00 69.38 191 TRP A C 1
ATOM 1546 O O . TRP A 1 191 ? -4.363 6.976 -8.329 1.00 69.38 191 TRP A O 1
ATOM 1556 N N . PHE A 1 192 ? -3.393 8.973 -7.987 1.00 57.25 192 PHE A N 1
ATOM 1557 C CA . PHE A 1 192 ? -3.890 9.596 -9.212 1.00 57.25 192 PHE A CA 1
ATOM 1558 C C . PHE A 1 192 ? -2.741 9.735 -10.213 1.00 57.25 192 PHE A C 1
ATOM 1560 O O . PHE A 1 192 ? -1.655 10.180 -9.829 1.00 57.25 192 PHE A O 1
ATOM 1567 N N . ASN A 1 193 ? -3.006 9.361 -11.468 1.00 48.47 193 ASN A N 1
ATOM 1568 C CA . ASN A 1 193 ? -2.150 9.662 -12.620 1.00 48.47 193 ASN A CA 1
ATOM 1569 C C . ASN A 1 193 ? -2.386 11.093 -13.108 1.00 48.47 193 ASN A C 1
ATOM 1571 O O . ASN A 1 193 ? -3.565 11.514 -13.117 1.00 48.47 193 ASN A O 1
#

Mean predicted aligned error: 10.11 Å